Protein AF-A0A2H0XX43-F1 (afdb_monomer)

Mean predicted aligned error: 13.72 Å

Foldseek 3Di:
DDDDPVVVVVVVVVVVVVPPDDDDDDDDDDDDDDDDDDDPDDPVVVVVVVVQQVQQKWWDDDPLFWDKDKDKDFPPVVDDLVVLVVQLVVVVHDDDSVVSVVLCVLGDRPWMKMKIKIATDDDAPDDRIKIKIKGFPSSQDPDQVVVCSRRPGPDQFDAFHFQDDDRTMTMGMTHDDPPPTDDPVGHHNVVVCCVRTVVGMDGD

Radius of gyration: 25.39 Å; Cα contacts (8 Å, |Δi|>4): 286; chains: 1; bounding box: 59×65×74 Å

Structure (mmCIF, N/CA/C/O backbone):
data_AF-A0A2H0XX43-F1
#
_entry.id   AF-A0A2H0XX43-F1
#
loop_
_atom_site.group_PDB
_atom_site.id
_atom_site.type_symbol
_atom_site.label_atom_id
_atom_site.label_alt_id
_atom_site.label_comp_id
_atom_site.label_asym_id
_atom_site.label_entity_id
_atom_site.label_seq_id
_atom_site.pdbx_PDB_ins_code
_atom_site.Cartn_x
_atom_site.Cartn_y
_atom_site.Cartn_z
_atom_site.occupancy
_atom_site.B_iso_or_equiv
_atom_site.auth_seq_id
_atom_site.auth_comp_id
_atom_site.auth_asym_id
_atom_site.auth_atom_id
_atom_site.pdbx_PDB_model_num
ATOM 1 N N . MET A 1 1 ? 25.576 -52.734 -14.374 1.00 52.78 1 MET A N 1
ATOM 2 C CA . MET A 1 1 ? 24.944 -51.413 -14.157 1.00 52.78 1 MET A CA 1
ATOM 3 C C . MET A 1 1 ? 26.044 -50.361 -14.065 1.00 52.78 1 MET A C 1
ATOM 5 O O . MET A 1 1 ? 26.853 -50.437 -13.150 1.00 52.78 1 MET A O 1
ATOM 9 N N . ARG A 1 2 ? 26.167 -49.460 -15.049 1.00 56.44 2 ARG A N 1
ATOM 10 C CA . ARG A 1 2 ? 27.185 -48.393 -15.048 1.00 56.44 2 ARG A CA 1
ATOM 11 C C . ARG A 1 2 ? 26.560 -47.130 -14.458 1.00 56.44 2 ARG A C 1
ATOM 13 O O . ARG A 1 2 ? 25.594 -46.619 -15.011 1.00 56.44 2 ARG A O 1
ATOM 20 N N . ILE A 1 3 ? 27.086 -46.672 -13.325 1.00 55.78 3 ILE A N 1
ATOM 21 C CA . ILE A 1 3 ? 26.632 -45.446 -12.661 1.00 55.78 3 ILE A CA 1
ATOM 22 C C . ILE A 1 3 ? 27.076 -44.240 -13.512 1.00 55.78 3 ILE A C 1
ATOM 24 O O . ILE A 1 3 ? 28.260 -44.164 -13.856 1.00 55.78 3 ILE A O 1
ATOM 28 N N . PRO A 1 4 ? 26.168 -43.314 -13.870 1.00 64.94 4 PRO A N 1
ATOM 29 C CA . PRO A 1 4 ? 26.492 -42.145 -14.684 1.00 64.94 4 PRO A CA 1
ATOM 30 C C . PRO A 1 4 ? 27.444 -41.190 -13.949 1.00 64.94 4 PRO A C 1
ATOM 32 O O . PRO A 1 4 ? 27.336 -40.988 -12.739 1.00 64.94 4 PRO A O 1
ATOM 35 N N . ALA A 1 5 ? 28.375 -40.583 -14.691 1.00 65.81 5 ALA A N 1
ATOM 36 C CA . ALA A 1 5 ? 29.483 -39.781 -14.154 1.00 65.81 5 ALA A CA 1
ATOM 37 C C . ALA A 1 5 ? 29.038 -38.601 -13.265 1.00 65.81 5 ALA A C 1
ATOM 39 O O . ALA A 1 5 ? 29.750 -38.230 -12.334 1.00 65.81 5 ALA A O 1
ATOM 40 N N . PHE A 1 6 ? 27.833 -38.071 -13.485 1.00 59.28 6 PHE A N 1
ATOM 41 C CA . PHE A 1 6 ? 27.249 -36.997 -12.679 1.00 59.28 6 PHE A CA 1
ATOM 42 C C . PHE A 1 6 ? 26.946 -37.424 -11.229 1.00 59.28 6 PHE A C 1
ATOM 44 O O . PHE A 1 6 ? 27.109 -36.640 -10.297 1.00 59.28 6 PHE A O 1
ATOM 51 N N . LEU A 1 7 ? 26.610 -38.701 -11.002 1.00 57.25 7 LEU A N 1
ATOM 52 C CA . LEU A 1 7 ? 26.321 -39.224 -9.662 1.00 57.25 7 LEU A CA 1
ATOM 53 C C . LEU A 1 7 ? 27.591 -39.344 -8.794 1.00 57.25 7 LEU A C 1
ATOM 55 O O . LEU A 1 7 ? 27.509 -39.295 -7.571 1.00 57.25 7 LEU A O 1
ATOM 59 N N . ARG A 1 8 ? 28.778 -39.454 -9.414 1.00 56.59 8 ARG A N 1
ATOM 60 C CA . ARG A 1 8 ? 30.065 -39.490 -8.695 1.00 56.59 8 ARG A CA 1
ATOM 61 C C . ARG A 1 8 ? 30.460 -38.127 -8.124 1.00 56.59 8 ARG A C 1
ATOM 63 O O . ARG A 1 8 ? 31.058 -38.087 -7.054 1.00 56.59 8 ARG A O 1
ATOM 70 N N . GLN A 1 9 ? 30.108 -37.026 -8.792 1.00 57.91 9 GLN A N 1
ATOM 71 C CA . GLN A 1 9 ? 30.403 -35.679 -8.286 1.00 57.91 9 GLN A CA 1
ATOM 72 C C . GLN A 1 9 ? 29.474 -35.271 -7.134 1.00 57.91 9 GLN A C 1
ATOM 74 O O . GLN A 1 9 ? 29.919 -34.605 -6.203 1.00 57.91 9 GLN A O 1
ATOM 79 N N . LEU A 1 10 ? 28.222 -35.740 -7.133 1.00 57.41 10 LEU A N 1
ATOM 80 C CA . LEU A 1 10 ? 27.264 -35.436 -6.064 1.00 57.41 10 LEU A CA 1
ATOM 81 C C . LEU A 1 10 ? 27.622 -36.123 -4.728 1.00 57.41 10 LEU A C 1
ATOM 83 O O . LEU A 1 10 ? 27.452 -35.536 -3.663 1.00 57.41 10 LEU A O 1
ATOM 87 N N . ILE A 1 11 ? 28.172 -37.344 -4.778 1.00 59.78 11 ILE A N 1
ATOM 88 C CA . ILE A 1 11 ? 28.594 -38.097 -3.580 1.00 59.78 11 ILE A CA 1
ATOM 89 C C . ILE A 1 11 ? 29.834 -37.462 -2.924 1.00 59.78 11 ILE A C 1
ATOM 91 O O . ILE A 1 11 ? 29.941 -37.442 -1.700 1.00 59.78 11 ILE A O 1
ATOM 95 N N . LEU A 1 12 ? 30.742 -36.884 -3.717 1.00 55.94 12 LEU A N 1
ATOM 96 C CA . LEU A 1 12 ? 31.921 -36.183 -3.199 1.00 55.94 12 LEU A CA 1
ATOM 97 C C . LEU A 1 12 ? 31.565 -34.857 -2.510 1.00 55.94 12 LEU A C 1
ATOM 99 O O . LEU A 1 12 ? 32.195 -34.510 -1.516 1.00 55.94 12 LEU A O 1
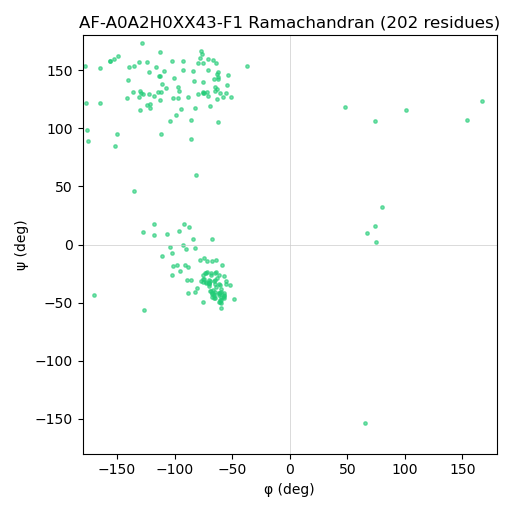ATOM 103 N N . LEU A 1 13 ? 30.528 -34.148 -2.975 1.00 53.16 13 LEU A N 1
ATOM 104 C CA . LEU A 1 13 ? 30.096 -32.892 -2.350 1.00 53.16 13 LEU A CA 1
ATOM 105 C C . LEU A 1 13 ? 29.395 -33.108 -0.995 1.00 53.16 13 LEU A C 1
ATOM 107 O O . LEU A 1 13 ? 29.537 -32.289 -0.090 1.00 53.16 13 LEU A O 1
ATOM 111 N N . LEU A 1 14 ? 28.681 -34.228 -0.832 1.00 53.88 14 LEU A N 1
ATOM 112 C CA . LEU A 1 14 ? 27.988 -34.567 0.418 1.00 53.88 14 LEU A CA 1
ATOM 113 C C . LEU A 1 14 ? 28.941 -35.010 1.544 1.00 53.88 14 LEU A C 1
ATOM 115 O O . LEU A 1 14 ? 28.620 -34.823 2.714 1.00 53.88 14 LEU A O 1
ATOM 119 N N . LEU A 1 15 ? 30.134 -35.520 1.219 1.00 51.75 15 LEU A N 1
ATOM 120 C CA . LEU A 1 15 ? 31.153 -35.876 2.218 1.00 51.75 15 LEU A CA 1
ATOM 121 C C . LEU A 1 15 ? 31.867 -34.654 2.822 1.00 51.75 15 LEU A C 1
ATOM 123 O O . LEU A 1 15 ? 32.301 -34.714 3.970 1.00 51.75 15 LEU A O 1
ATOM 127 N N . VAL A 1 16 ? 31.944 -33.530 2.101 1.00 55.66 16 VAL A N 1
ATOM 128 C CA . VAL A 1 16 ? 32.595 -32.303 2.604 1.00 55.66 16 VAL A CA 1
ATOM 129 C C . VAL A 1 16 ? 31.734 -31.591 3.657 1.00 55.66 16 VAL A C 1
ATOM 131 O O . VAL A 1 16 ? 32.271 -31.004 4.592 1.00 55.66 16 VAL A O 1
ATOM 134 N N . PHE A 1 17 ? 30.404 -31.704 3.584 1.00 48.25 17 PHE A N 1
ATOM 135 C CA . PHE A 1 17 ? 29.502 -31.088 4.569 1.00 48.25 17 PHE A CA 1
ATOM 136 C C . PHE A 1 17 ? 29.400 -31.851 5.902 1.00 48.25 17 PHE A C 1
ATOM 138 O O . PHE A 1 17 ? 28.925 -31.289 6.886 1.00 48.25 17 PHE A O 1
ATOM 145 N N . ALA A 1 18 ? 29.878 -33.098 5.975 1.00 47.25 18 ALA A N 1
ATOM 146 C CA . ALA A 1 18 ? 29.771 -33.930 7.177 1.00 47.25 18 ALA A CA 1
ATOM 147 C C . ALA A 1 18 ? 30.956 -33.799 8.161 1.00 47.25 18 ALA A C 1
ATOM 149 O O . ALA A 1 18 ? 30.905 -34.377 9.242 1.00 47.25 18 ALA A O 1
ATOM 150 N N . LEU A 1 19 ? 32.006 -33.034 7.832 1.00 47.44 19 LEU A N 1
ATOM 151 C CA . LEU A 1 19 ? 33.224 -32.909 8.657 1.00 47.44 19 LEU A CA 1
ATOM 152 C C . LEU A 1 19 ? 33.366 -31.564 9.400 1.00 47.44 19 LEU A C 1
ATOM 154 O O . LEU A 1 19 ? 34.407 -31.298 9.993 1.00 47.44 19 LEU A O 1
ATOM 158 N N . GLY A 1 20 ? 32.333 -30.715 9.404 1.00 45.31 20 GLY A N 1
ATOM 159 C CA . GLY A 1 20 ? 32.392 -29.369 9.998 1.00 45.31 20 GLY A CA 1
ATOM 160 C C . GLY A 1 20 ? 31.936 -29.229 11.457 1.00 45.31 20 GLY A C 1
ATOM 161 O O . GLY A 1 20 ? 31.968 -28.120 11.982 1.00 45.31 20 GLY A O 1
ATOM 162 N N . TYR A 1 21 ? 31.503 -30.302 12.127 1.00 47.69 21 TYR A N 1
ATOM 163 C CA . TYR A 1 21 ? 31.023 -30.232 13.514 1.00 47.69 21 TYR A CA 1
ATOM 164 C C . TYR A 1 21 ? 31.965 -30.945 14.482 1.00 47.69 21 TYR A C 1
ATOM 166 O O . TYR A 1 21 ? 31.830 -32.147 14.692 1.00 47.69 21 TYR A O 1
ATOM 174 N N . SER A 1 22 ? 32.883 -30.197 15.102 1.00 44.38 22 SER A N 1
ATOM 175 C CA . SER A 1 22 ? 33.252 -30.308 16.528 1.00 44.38 22 SER A CA 1
ATOM 176 C C . SER A 1 22 ? 34.539 -29.543 16.823 1.00 44.38 22 SER A C 1
ATOM 178 O O . SER A 1 22 ? 35.572 -29.855 16.243 1.00 44.38 22 SER A O 1
ATOM 180 N N . LEU A 1 23 ? 34.468 -28.600 17.772 1.00 44.12 23 LEU A N 1
ATOM 181 C CA . LEU A 1 23 ? 35.331 -28.480 18.965 1.00 44.12 23 LEU A CA 1
ATOM 182 C C . LEU A 1 23 ? 35.399 -27.020 19.435 1.00 44.12 23 LEU A C 1
ATOM 184 O O . LEU A 1 23 ? 36.078 -26.207 18.820 1.00 44.12 23 LEU A O 1
ATOM 188 N N . ALA A 1 24 ? 34.726 -26.725 20.552 1.00 41.34 24 ALA A N 1
ATOM 189 C CA . ALA A 1 24 ? 35.235 -25.864 21.628 1.00 41.34 24 ALA A CA 1
ATOM 190 C C . ALA A 1 24 ? 34.245 -25.850 22.815 1.00 41.34 24 ALA A C 1
ATOM 192 O O . ALA A 1 24 ? 33.345 -25.017 22.893 1.00 41.34 24 ALA A O 1
ATOM 193 N N . SER A 1 25 ? 34.423 -26.789 23.748 1.00 40.25 25 SER A N 1
ATOM 194 C CA . SER A 1 25 ? 34.249 -26.533 25.190 1.00 40.25 25 SER A CA 1
ATOM 195 C C . SER A 1 25 ? 35.523 -25.803 25.671 1.00 40.25 25 SER A C 1
ATOM 197 O O . SER A 1 25 ? 36.542 -25.884 24.995 1.00 40.25 25 SER A O 1
ATOM 199 N N . SER A 1 26 ? 35.646 -25.079 26.780 1.00 44.19 26 SER A N 1
ATOM 200 C CA . SER A 1 26 ? 34.977 -25.031 28.084 1.00 44.19 26 SER A CA 1
ATOM 201 C C . SER A 1 26 ? 35.635 -23.881 28.871 1.00 44.19 26 SER A C 1
ATOM 203 O O . SER A 1 26 ? 36.819 -23.617 28.668 1.00 44.19 26 SER A O 1
ATOM 205 N N . GLY A 1 27 ? 34.933 -23.268 29.826 1.00 33.78 27 GLY A N 1
ATOM 206 C CA . GLY A 1 27 ? 35.554 -22.372 30.808 1.00 33.78 27 GLY A CA 1
ATOM 207 C C . GLY A 1 27 ? 34.552 -21.878 31.847 1.00 33.78 27 GLY A C 1
ATOM 208 O O . GLY A 1 27 ? 33.774 -20.970 31.578 1.00 33.78 27 GLY A O 1
ATOM 209 N N . SER A 1 28 ? 34.544 -22.511 33.017 1.00 43.62 28 SER A N 1
ATOM 210 C CA . SER A 1 28 ? 33.652 -22.232 34.143 1.00 43.62 28 SER A CA 1
ATOM 211 C C . SER A 1 28 ? 34.294 -21.319 35.192 1.00 43.62 28 SER A C 1
ATOM 213 O O . SER A 1 28 ? 35.391 -21.617 35.657 1.00 43.62 28 SER A O 1
ATOM 215 N N . GLY A 1 29 ? 33.517 -20.336 35.661 1.00 36.97 29 GLY A N 1
ATOM 216 C CA . GLY A 1 29 ? 33.420 -19.958 37.076 1.00 36.97 29 GLY A CA 1
ATOM 217 C C . GLY A 1 29 ? 34.205 -18.728 37.539 1.00 36.97 29 GLY A C 1
ATOM 218 O O . GLY A 1 29 ? 35.424 -18.779 37.612 1.00 36.97 29 GLY A O 1
ATOM 219 N N . PHE A 1 30 ? 33.491 -17.683 37.983 1.00 41.31 30 PHE A N 1
ATOM 220 C CA . PHE A 1 30 ? 33.811 -16.949 39.218 1.00 41.31 30 PHE A CA 1
ATOM 221 C C . PHE A 1 30 ? 32.634 -16.055 39.664 1.00 41.31 30 PHE A C 1
ATOM 223 O O . PHE A 1 30 ? 31.812 -15.648 38.851 1.00 41.31 30 PHE A O 1
ATOM 230 N N . PHE A 1 31 ? 32.557 -15.824 40.971 1.00 38.62 31 PHE A N 1
ATOM 231 C CA . PHE A 1 31 ? 31.442 -15.326 41.784 1.00 38.62 31 PHE A CA 1
ATOM 232 C C . PHE A 1 31 ? 30.783 -13.987 41.377 1.00 38.62 31 PHE A C 1
ATOM 234 O O . PHE A 1 31 ? 31.457 -13.005 41.090 1.00 38.62 31 PHE A O 1
ATOM 241 N N . ASP A 1 32 ? 29.446 -13.992 41.449 1.00 43.03 32 ASP A N 1
ATOM 242 C CA . ASP A 1 32 ? 28.610 -13.219 42.389 1.00 43.03 32 ASP A CA 1
ATOM 243 C C . ASP A 1 32 ? 28.892 -11.713 42.567 1.00 43.03 32 ASP A C 1
ATOM 245 O O . ASP A 1 32 ? 29.926 -11.326 43.104 1.00 43.03 32 ASP A O 1
ATOM 249 N N . LEU A 1 33 ? 27.904 -10.871 42.228 1.00 37.22 33 LEU A N 1
ATOM 250 C CA . LEU A 1 33 ? 27.511 -9.722 43.055 1.00 37.22 33 LEU A CA 1
ATOM 251 C C . LEU A 1 33 ? 26.141 -9.159 42.635 1.00 37.22 33 LEU A C 1
ATOM 253 O O . LEU A 1 33 ? 25.895 -8.739 41.506 1.00 37.22 33 LEU A O 1
ATOM 257 N N . LEU A 1 34 ? 25.268 -9.176 43.636 1.00 42.22 34 LEU A N 1
ATOM 258 C CA . LEU A 1 34 ? 23.953 -8.569 43.785 1.00 42.22 34 LEU A CA 1
ATOM 259 C C . LEU A 1 34 ? 23.734 -7.176 43.167 1.00 42.22 34 LEU A C 1
ATOM 261 O O . LEU A 1 34 ? 24.591 -6.300 43.179 1.00 42.22 34 LEU A O 1
ATOM 265 N N . HIS A 1 35 ? 22.446 -6.971 42.859 1.00 42.03 35 HIS A N 1
ATOM 266 C CA . HIS A 1 35 ? 21.713 -5.706 42.751 1.00 42.03 35 HIS A CA 1
ATOM 267 C C . HIS A 1 35 ? 21.997 -4.836 41.521 1.00 42.03 35 HIS A C 1
ATOM 269 O O . HIS A 1 35 ? 22.930 -4.046 41.497 1.00 42.03 35 HIS A O 1
ATOM 275 N N . LYS A 1 36 ? 21.041 -4.808 40.584 1.00 37.78 36 LYS A N 1
ATOM 276 C CA . LYS A 1 36 ? 19.986 -3.773 40.556 1.00 37.78 36 LYS A CA 1
ATOM 277 C C . LYS A 1 36 ? 19.015 -4.080 39.417 1.00 37.78 36 LYS A C 1
ATOM 279 O O . LYS A 1 36 ? 19.400 -4.148 38.255 1.00 37.78 36 LYS A O 1
ATOM 284 N N . SER A 1 37 ? 17.745 -4.248 39.759 1.00 50.94 37 SER A N 1
ATOM 285 C CA . SER A 1 37 ? 16.649 -4.223 38.801 1.00 50.94 37 SER A CA 1
ATOM 286 C C . SER A 1 37 ? 16.674 -2.912 38.007 1.00 50.94 37 SER A C 1
ATOM 288 O O . SER A 1 37 ? 16.731 -1.818 38.572 1.00 50.94 37 SER A O 1
ATOM 290 N N . LYS A 1 38 ? 16.604 -3.021 36.682 1.00 42.56 38 LYS A N 1
ATOM 291 C CA . LYS A 1 38 ? 16.234 -1.918 35.796 1.00 42.56 38 LYS A CA 1
ATOM 292 C C . LYS A 1 38 ? 15.368 -2.509 34.680 1.00 42.56 38 LYS A C 1
ATOM 294 O O . LYS A 1 38 ? 15.799 -3.485 34.071 1.00 42.56 38 LYS A O 1
ATOM 299 N N . PRO A 1 39 ? 14.154 -1.997 34.427 1.00 42.19 39 PRO A N 1
ATOM 300 C CA . PRO A 1 39 ? 13.343 -2.505 33.333 1.00 42.19 39 PRO A CA 1
ATOM 301 C C . PRO A 1 39 ? 14.005 -2.103 32.011 1.00 42.19 39 PRO A C 1
ATOM 303 O O . PRO A 1 39 ? 14.202 -0.919 31.736 1.00 42.19 39 PRO A O 1
ATOM 306 N N . ALA A 1 40 ? 14.384 -3.099 31.214 1.00 48.41 40 ALA A N 1
ATOM 307 C CA . ALA A 1 40 ? 14.787 -2.926 29.829 1.00 48.41 40 ALA A CA 1
ATOM 308 C C . ALA A 1 40 ? 13.527 -2.950 28.959 1.00 48.41 40 ALA A C 1
ATOM 310 O O . ALA A 1 40 ? 13.075 -4.006 28.538 1.00 48.41 40 ALA A O 1
ATOM 311 N N . THR A 1 41 ? 12.926 -1.788 28.722 1.00 49.69 41 THR A N 1
ATOM 312 C CA . THR A 1 41 ? 11.836 -1.649 27.747 1.00 49.69 41 THR A CA 1
ATOM 313 C C . THR A 1 41 ? 11.861 -0.242 27.170 1.00 49.69 41 THR A C 1
ATOM 315 O O . THR A 1 41 ? 11.322 0.673 27.786 1.00 49.69 41 THR A O 1
ATOM 318 N N . SER A 1 42 ? 12.511 -0.066 26.012 1.00 53.53 42 SER A N 1
ATOM 319 C CA . SER A 1 42 ? 12.185 1.006 25.051 1.00 53.53 42 SER A CA 1
ATOM 320 C C . SER A 1 42 ? 12.918 0.841 23.704 1.00 53.53 42 SER A C 1
ATOM 322 O O . SER A 1 42 ? 12.284 0.953 22.660 1.00 53.53 42 SER A O 1
ATOM 324 N N . SER A 1 43 ? 14.219 0.505 23.677 1.00 45.72 43 SER A N 1
ATOM 325 C CA . SER A 1 43 ? 14.990 0.448 22.413 1.00 45.72 43 SER A CA 1
ATOM 326 C C . SER A 1 43 ? 14.801 -0.836 21.607 1.00 45.72 43 SER A C 1
ATOM 328 O O . SER A 1 43 ? 14.741 -0.785 20.380 1.00 45.72 43 SER A O 1
ATOM 330 N N . ASP A 1 44 ? 14.677 -1.978 22.281 1.00 41.81 44 ASP A N 1
ATOM 331 C CA . ASP A 1 44 ? 14.687 -3.285 21.607 1.00 41.81 44 ASP A CA 1
ATOM 332 C C . ASP A 1 44 ? 13.365 -3.559 20.875 1.00 41.81 44 ASP A C 1
ATOM 334 O O . ASP A 1 44 ? 13.357 -4.154 19.798 1.00 41.81 44 ASP A O 1
ATOM 338 N N . ASN A 1 45 ? 12.256 -3.010 21.384 1.00 46.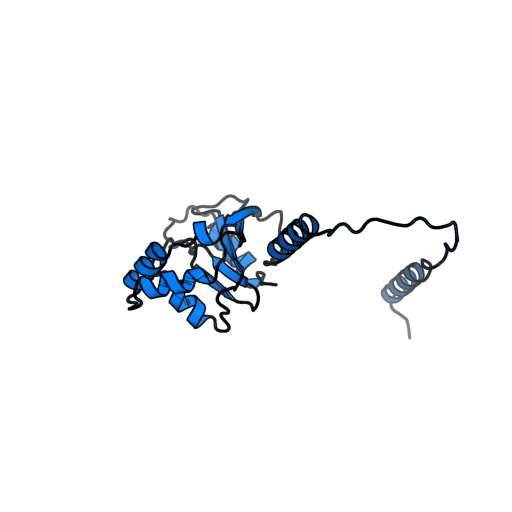62 45 ASN A N 1
ATOM 339 C CA . ASN A 1 45 ? 10.960 -3.049 20.703 1.00 46.62 45 ASN A CA 1
ATOM 340 C C . ASN A 1 45 ? 10.933 -2.162 19.452 1.00 46.62 45 ASN A C 1
ATOM 342 O O . ASN A 1 45 ? 10.295 -2.524 18.471 1.00 46.62 45 ASN A O 1
ATOM 346 N N . LEU A 1 46 ? 11.651 -1.031 19.448 1.00 41.28 46 LEU A N 1
ATOM 347 C CA . LEU A 1 46 ? 11.680 -0.129 18.294 1.00 41.28 46 LEU A CA 1
ATOM 348 C C . LEU A 1 46 ? 12.406 -0.770 17.102 1.00 41.28 46 LEU A C 1
ATOM 350 O O . LEU A 1 46 ? 11.960 -0.649 15.966 1.00 41.28 46 LEU A O 1
ATOM 354 N N . LEU A 1 47 ? 13.507 -1.482 17.362 1.00 40.78 47 LEU A N 1
ATOM 355 C CA . LEU A 1 47 ? 14.247 -2.245 16.352 1.00 40.78 47 LEU A CA 1
ATOM 356 C C . LEU A 1 47 ? 13.459 -3.469 15.864 1.00 40.78 47 LEU A C 1
ATOM 358 O O . LEU A 1 47 ? 13.434 -3.731 14.661 1.00 40.78 47 LEU A O 1
ATOM 362 N N . ALA A 1 48 ? 12.772 -4.179 16.763 1.00 46.03 48 ALA A N 1
ATOM 363 C CA . ALA A 1 48 ? 11.923 -5.315 16.408 1.00 46.03 48 ALA A CA 1
ATOM 364 C C . ALA A 1 48 ? 10.706 -4.903 15.554 1.00 46.03 48 ALA A C 1
ATOM 366 O O . ALA A 1 48 ? 10.430 -5.544 14.539 1.00 46.03 48 ALA A O 1
ATOM 367 N N . ASP A 1 49 ? 10.031 -3.798 15.890 1.00 49.66 49 ASP A N 1
ATOM 368 C CA . ASP A 1 49 ? 8.929 -3.243 15.087 1.00 49.66 49 ASP A CA 1
ATOM 369 C C . ASP A 1 49 ? 9.420 -2.662 13.750 1.00 49.66 49 ASP A C 1
ATOM 371 O O . ASP A 1 49 ? 8.731 -2.724 12.726 1.00 49.66 49 ASP A O 1
ATOM 375 N N . GLN A 1 50 ? 10.645 -2.129 13.715 1.00 46.16 50 GLN A N 1
ATOM 376 C CA . GLN A 1 50 ? 11.267 -1.690 12.469 1.00 46.16 50 GLN A CA 1
ATOM 377 C C . GLN A 1 50 ? 11.587 -2.866 11.539 1.00 46.16 50 GLN A C 1
ATOM 379 O O . GLN A 1 50 ? 11.320 -2.763 10.339 1.00 46.16 50 GLN A O 1
ATOM 384 N N . LEU A 1 51 ? 12.097 -3.979 12.065 1.00 50.56 51 LEU A N 1
ATOM 385 C CA . LEU A 1 51 ? 12.348 -5.197 11.290 1.00 50.56 51 LEU A CA 1
ATOM 386 C C . LEU A 1 51 ? 11.040 -5.855 10.823 1.00 50.56 51 LEU A C 1
ATOM 388 O O . LEU A 1 51 ? 10.929 -6.197 9.647 1.00 50.56 51 LEU A O 1
ATOM 392 N N . SER A 1 52 ? 10.018 -5.931 11.685 1.00 57.50 52 SER A N 1
ATOM 393 C CA . SER A 1 52 ? 8.754 -6.611 11.357 1.00 57.50 52 SER A CA 1
ATOM 394 C C . SER A 1 52 ? 8.025 -5.973 10.171 1.00 57.50 52 SER A C 1
ATOM 396 O O . SER A 1 52 ? 7.546 -6.673 9.281 1.00 57.50 52 SER A O 1
ATOM 398 N N . LEU A 1 53 ? 7.990 -4.637 10.102 1.00 58.16 53 LEU A N 1
ATOM 399 C CA . LEU A 1 53 ? 7.299 -3.941 9.019 1.00 58.16 53 LEU A CA 1
ATOM 400 C C . LEU A 1 53 ? 8.107 -3.957 7.713 1.00 58.16 53 LEU A C 1
ATOM 402 O O . LEU A 1 53 ? 7.516 -4.005 6.639 1.00 58.16 53 LEU A O 1
ATOM 406 N N . ALA A 1 54 ? 9.443 -3.963 7.773 1.00 63.34 54 ALA A N 1
ATOM 407 C CA . ALA A 1 54 ? 10.279 -4.096 6.576 1.00 63.34 54 ALA A CA 1
ATOM 408 C C . ALA A 1 54 ? 10.094 -5.465 5.896 1.00 63.34 54 ALA A C 1
ATOM 410 O O . ALA A 1 54 ? 10.158 -5.549 4.667 1.00 63.34 54 ALA A O 1
ATOM 411 N N . ASP A 1 55 ? 9.782 -6.493 6.689 1.00 75.31 55 ASP A N 1
ATOM 412 C CA . ASP A 1 55 ? 9.423 -7.833 6.229 1.00 75.31 55 ASP A CA 1
ATOM 413 C C . ASP A 1 55 ? 7.950 -7.981 5.815 1.00 75.31 55 ASP A C 1
ATOM 415 O O . ASP A 1 55 ? 7.577 -9.039 5.310 1.00 75.31 55 ASP A O 1
ATOM 419 N N . SER A 1 56 ? 7.116 -6.944 5.961 1.00 87.38 56 SER A N 1
ATOM 420 C CA . SER A 1 56 ? 5.677 -7.017 5.650 1.00 87.38 56 SER A CA 1
ATOM 421 C C . SER A 1 56 ? 5.378 -7.338 4.184 1.00 87.38 56 SER A C 1
ATOM 423 O O . SER A 1 56 ? 4.330 -7.911 3.882 1.00 87.38 56 SER A O 1
ATOM 425 N N . LEU A 1 57 ? 6.299 -7.006 3.273 1.00 93.31 57 LEU A N 1
ATOM 426 C CA . LEU A 1 57 ? 6.172 -7.232 1.840 1.00 93.31 57 LEU A CA 1
ATOM 427 C C . LEU A 1 57 ? 7.329 -8.082 1.316 1.00 93.31 57 LEU A C 1
ATOM 429 O O . LEU A 1 57 ? 8.502 -7.754 1.484 1.00 93.31 57 LEU A O 1
ATOM 433 N N . SER A 1 58 ? 6.993 -9.139 0.586 1.00 94.00 58 SER A N 1
ATOM 434 C CA . SER A 1 58 ? 7.946 -9.909 -0.212 1.00 94.00 58 SER A CA 1
ATOM 435 C C . SER A 1 58 ? 7.648 -9.760 -1.697 1.00 94.00 58 SER A C 1
ATOM 437 O O . SER A 1 58 ? 6.488 -9.645 -2.080 1.00 94.00 58 SER A O 1
ATOM 439 N N . TYR A 1 59 ? 8.696 -9.738 -2.519 1.00 93.56 59 TYR A N 1
ATOM 440 C CA . TYR A 1 59 ? 8.631 -9.617 -3.976 1.00 93.56 59 TYR A CA 1
ATOM 441 C C . TYR A 1 59 ? 9.901 -10.206 -4.603 1.00 93.56 59 TYR A C 1
ATOM 443 O O . TYR A 1 59 ? 10.936 -10.320 -3.937 1.00 93.56 59 TYR A O 1
ATOM 451 N N . ALA A 1 60 ? 9.839 -10.586 -5.881 1.00 92.50 60 ALA A N 1
ATOM 452 C CA . ALA A 1 60 ? 11.025 -11.046 -6.597 1.00 92.50 60 ALA A CA 1
ATOM 453 C C . ALA A 1 60 ? 11.959 -9.868 -6.891 1.00 92.50 60 ALA A C 1
ATOM 455 O O . ALA A 1 60 ? 11.528 -8.834 -7.405 1.00 92.50 60 ALA A O 1
ATOM 456 N N . LYS A 1 61 ? 13.249 -10.029 -6.589 1.00 90.19 61 LYS A N 1
ATOM 457 C CA . LYS A 1 61 ? 14.264 -9.023 -6.912 1.00 90.19 61 LYS A CA 1
ATOM 458 C C . LYS A 1 61 ? 14.740 -9.183 -8.350 1.00 90.19 61 LYS A C 1
ATOM 460 O O . LYS A 1 61 ? 14.914 -10.303 -8.829 1.00 90.19 61 LYS A O 1
ATOM 465 N N . ARG A 1 62 ? 14.957 -8.049 -9.011 1.00 91.25 62 ARG A N 1
ATOM 466 C CA . ARG A 1 62 ? 15.576 -7.959 -10.330 1.00 91.25 62 ARG A CA 1
ATOM 467 C C . ARG A 1 62 ? 16.272 -6.606 -10.447 1.00 91.25 62 ARG A C 1
ATOM 469 O O . ARG A 1 62 ? 15.679 -5.628 -10.901 1.00 91.25 62 ARG A O 1
ATOM 476 N N . ASP A 1 63 ? 17.501 -6.548 -9.948 1.00 88.62 63 ASP A N 1
ATOM 477 C CA . ASP A 1 63 ? 18.224 -5.291 -9.741 1.00 88.62 63 ASP A CA 1
ATOM 478 C C . ASP A 1 63 ? 18.529 -4.567 -11.058 1.00 88.62 63 ASP A C 1
ATOM 480 O O . ASP A 1 63 ? 18.662 -3.349 -11.074 1.00 88.62 63 ASP A O 1
ATOM 484 N N . GLU A 1 64 ? 18.597 -5.272 -12.182 1.00 92.69 64 GLU A N 1
ATOM 485 C CA . GLU A 1 64 ? 18.726 -4.681 -13.512 1.00 92.69 64 GLU A CA 1
ATOM 486 C C . GLU A 1 64 ? 17.429 -4.017 -14.005 1.00 92.69 64 GLU A C 1
ATOM 488 O O . GLU A 1 64 ? 17.482 -3.100 -14.823 1.00 92.69 64 GLU A O 1
ATOM 493 N N . LEU A 1 65 ? 16.266 -4.436 -13.492 1.00 92.31 65 LEU A N 1
ATOM 494 C CA . LEU A 1 65 ? 14.958 -3.975 -13.963 1.00 92.31 65 LEU A CA 1
ATOM 495 C C . LEU A 1 65 ? 14.491 -2.706 -13.245 1.00 92.31 65 LEU A C 1
ATOM 497 O O . LEU A 1 65 ? 13.945 -1.799 -13.877 1.00 92.31 65 LEU A O 1
ATOM 501 N N . PHE A 1 66 ? 14.684 -2.635 -11.928 1.00 96.00 66 PHE A N 1
ATOM 502 C CA . PHE A 1 66 ? 14.173 -1.532 -11.115 1.00 96.00 66 PHE A CA 1
ATOM 503 C C . PHE A 1 66 ? 15.052 -1.210 -9.907 1.00 96.00 66 PHE A C 1
ATOM 505 O O . PHE A 1 66 ? 15.889 -2.003 -9.481 1.00 96.00 66 PHE A O 1
ATOM 512 N N . THR A 1 67 ? 14.858 -0.022 -9.340 1.00 95.06 67 THR A N 1
ATOM 513 C CA . THR A 1 67 ? 15.240 0.286 -7.955 1.00 95.06 67 THR A CA 1
ATOM 514 C C . THR A 1 67 ? 14.014 0.275 -7.053 1.00 95.06 67 THR A C 1
ATOM 516 O O . THR A 1 67 ? 12.886 0.449 -7.516 1.00 95.06 67 THR A O 1
ATOM 519 N N . VAL A 1 68 ? 14.238 0.084 -5.753 1.00 95.31 68 VAL A N 1
ATOM 520 C CA . VAL A 1 68 ? 13.197 0.225 -4.730 1.00 95.31 68 VAL A CA 1
ATOM 521 C C . VAL A 1 68 ? 13.589 1.346 -3.789 1.00 95.31 68 VAL A C 1
ATOM 523 O O . VAL A 1 68 ? 14.691 1.352 -3.245 1.00 95.31 68 VAL A O 1
ATOM 526 N N . ILE A 1 69 ? 12.672 2.285 -3.591 1.00 94.44 69 ILE A N 1
ATOM 527 C CA . ILE A 1 69 ? 12.784 3.353 -2.605 1.00 94.44 69 ILE A CA 1
ATOM 528 C C . ILE A 1 69 ? 11.720 3.093 -1.546 1.00 94.44 69 ILE A C 1
ATOM 530 O O . ILE A 1 69 ? 10.540 2.975 -1.870 1.00 94.44 69 ILE A O 1
ATOM 534 N N . THR A 1 70 ? 12.129 3.005 -0.283 1.00 94.44 70 THR A N 1
ATOM 535 C CA . THR A 1 70 ? 11.210 2.787 0.838 1.00 94.44 70 THR A CA 1
ATOM 536 C C . THR A 1 70 ? 11.047 4.049 1.668 1.00 94.44 70 THR A C 1
ATOM 538 O O . THR A 1 70 ? 12.044 4.669 2.042 1.00 94.44 70 THR A O 1
ATOM 541 N N . LYS A 1 71 ? 9.808 4.395 2.023 1.00 94.38 71 LYS A N 1
ATOM 542 C CA . LYS A 1 71 ? 9.497 5.536 2.890 1.00 94.38 71 LYS A CA 1
ATOM 543 C C . LYS A 1 71 ? 8.543 5.121 4.006 1.00 94.38 71 LYS A C 1
ATOM 545 O O . LYS A 1 71 ? 7.476 4.580 3.738 1.00 94.38 71 LYS A O 1
ATOM 550 N N . ARG A 1 72 ? 8.912 5.409 5.257 1.00 94.56 72 ARG A N 1
ATOM 551 C CA . ARG A 1 72 ? 8.024 5.257 6.422 1.00 94.56 72 ARG A CA 1
ATOM 552 C C . ARG A 1 72 ? 7.136 6.483 6.598 1.00 94.56 72 ARG A C 1
ATOM 554 O O . ARG A 1 72 ? 7.545 7.598 6.275 1.00 94.56 72 ARG A O 1
ATOM 561 N N . PHE A 1 73 ? 5.944 6.273 7.139 1.00 94.38 73 PHE A N 1
ATOM 562 C CA . PHE A 1 73 ? 4.999 7.336 7.476 1.00 94.38 73 PHE A CA 1
ATOM 563 C C . PHE A 1 73 ? 4.094 6.905 8.633 1.00 94.38 73 PHE A C 1
ATOM 565 O O . PHE A 1 73 ? 3.905 5.711 8.856 1.00 94.38 73 PHE A O 1
ATOM 572 N N . LYS A 1 74 ? 3.484 7.868 9.334 1.00 95.44 74 LYS A N 1
ATOM 573 C CA . LYS A 1 74 ? 2.438 7.570 10.321 1.00 95.44 74 LYS A CA 1
ATOM 574 C C . LYS A 1 74 ? 1.108 7.333 9.628 1.00 95.44 74 LYS A C 1
ATOM 576 O O . LYS A 1 74 ? 0.672 8.170 8.839 1.00 95.44 74 LYS A O 1
ATOM 581 N N . VAL A 1 75 ? 0.437 6.226 9.946 1.00 94.69 75 VAL A N 1
ATOM 582 C CA . VAL A 1 75 ? -0.827 5.849 9.285 1.00 94.69 75 VAL A CA 1
ATOM 583 C C . VAL A 1 75 ? -1.873 6.960 9.420 1.00 94.69 75 VAL A C 1
ATOM 585 O O . VAL A 1 75 ? -2.495 7.344 8.431 1.00 94.69 75 VAL A O 1
ATOM 588 N N . VAL A 1 76 ? -1.965 7.567 10.607 1.00 92.88 76 VAL A N 1
ATOM 589 C CA . VAL A 1 76 ? -2.876 8.687 10.911 1.00 92.88 76 VAL A CA 1
ATOM 590 C C . VAL A 1 76 ? -2.589 9.977 10.125 1.00 92.88 76 VAL A C 1
ATOM 592 O O . VAL A 1 76 ? -3.415 10.881 10.121 1.00 92.88 76 VAL A O 1
ATOM 595 N N . GLN A 1 77 ? -1.427 10.086 9.471 1.00 90.31 77 GLN A N 1
ATOM 596 C CA . GLN A 1 77 ? -1.082 11.209 8.587 1.00 90.31 77 GLN A CA 1
ATOM 597 C C . GLN A 1 77 ? -1.389 10.913 7.112 1.00 90.31 77 GLN A C 1
ATOM 599 O O . GLN A 1 77 ? -1.523 11.847 6.329 1.00 90.31 77 GLN A O 1
ATOM 604 N N . LYS A 1 78 ? -1.464 9.634 6.717 1.00 91.50 78 LYS A N 1
ATOM 605 C CA . LYS A 1 78 ? -1.717 9.217 5.325 1.00 91.50 78 LYS A CA 1
ATOM 606 C C . LYS A 1 78 ? -3.210 9.078 5.025 1.00 91.50 78 LYS A C 1
ATOM 608 O O . LYS A 1 78 ? -3.606 9.291 3.885 1.00 91.50 78 LYS A O 1
ATOM 613 N N . PHE A 1 79 ? -4.018 8.716 6.023 1.00 91.31 79 PHE A N 1
ATOM 614 C CA . PHE A 1 79 ? -5.464 8.558 5.876 1.00 91.31 79 PHE A CA 1
ATOM 615 C C . PHE A 1 79 ? -6.207 9.487 6.826 1.00 91.31 79 PHE A C 1
ATOM 617 O O . PHE A 1 79 ? -6.076 9.368 8.044 1.00 91.31 79 PHE A O 1
ATOM 624 N N . THR A 1 80 ? -7.040 10.369 6.274 1.00 92.81 80 THR A N 1
ATOM 625 C CA . THR A 1 80 ? -7.978 11.170 7.065 1.00 92.81 80 THR A CA 1
ATOM 626 C C . THR A 1 80 ? -9.417 10.710 6.849 1.00 92.81 80 THR A C 1
ATOM 628 O O . THR A 1 80 ? -9.803 10.265 5.766 1.00 92.81 80 THR A O 1
ATOM 631 N N . ALA A 1 81 ? -10.253 10.854 7.881 1.00 94.50 81 ALA A N 1
ATOM 632 C CA . ALA A 1 81 ? -11.663 10.472 7.794 1.00 94.50 81 ALA A CA 1
ATOM 633 C C . ALA A 1 81 ? -12.412 11.280 6.725 1.00 94.50 81 ALA A C 1
ATOM 635 O O . ALA A 1 81 ? -13.307 10.755 6.071 1.00 94.50 81 ALA A O 1
ATOM 636 N N . ALA A 1 82 ? -12.036 12.551 6.543 1.00 94.56 82 ALA A N 1
ATOM 637 C CA . ALA A 1 82 ? -12.633 13.425 5.542 1.00 94.56 82 ALA A CA 1
ATOM 638 C C . ALA A 1 82 ? -12.327 12.946 4.116 1.00 94.56 82 ALA A C 1
ATOM 640 O O . ALA A 1 82 ? -13.239 12.880 3.297 1.00 94.56 82 ALA A O 1
ATOM 641 N N . GLU A 1 83 ? -11.080 12.562 3.832 1.00 91.69 83 GLU A N 1
ATOM 642 C CA . GLU A 1 83 ? -10.696 12.043 2.514 1.00 91.69 83 GLU A CA 1
ATOM 643 C C . GLU A 1 83 ? -11.372 10.705 2.212 1.00 91.69 83 GLU A C 1
ATOM 645 O O . GLU A 1 83 ? -11.907 10.534 1.119 1.00 91.69 83 GLU A O 1
ATOM 650 N N . LEU A 1 84 ? -11.380 9.767 3.169 1.00 92.31 84 LEU A N 1
ATOM 651 C CA . LEU A 1 84 ? -12.042 8.468 2.994 1.00 92.31 84 LEU A CA 1
ATOM 652 C C . LEU A 1 84 ? -13.546 8.630 2.766 1.00 92.31 84 LEU A C 1
ATOM 654 O O . LEU A 1 84 ? -14.097 8.034 1.845 1.00 92.31 84 LEU A O 1
ATOM 658 N N . TRP A 1 85 ? -14.191 9.507 3.535 1.00 94.12 85 TRP A N 1
ATOM 659 C CA . TRP A 1 85 ? -15.596 9.839 3.335 1.00 94.12 85 TRP A CA 1
ATOM 660 C C . TRP A 1 85 ? -15.856 10.433 1.946 1.00 94.12 85 TRP A C 1
ATOM 662 O O . TRP A 1 85 ? -16.728 9.955 1.229 1.00 94.12 85 TRP A O 1
ATOM 672 N N . GLN A 1 86 ? -15.073 11.426 1.514 1.00 91.88 86 GLN A N 1
ATOM 673 C CA . GLN A 1 86 ? -15.232 12.023 0.184 1.00 91.88 86 GLN A CA 1
ATOM 674 C C . GLN A 1 86 ? -15.054 10.999 -0.944 1.00 91.88 86 GLN A C 1
ATOM 676 O O . GLN A 1 86 ? -15.781 11.051 -1.936 1.00 91.88 86 GLN A O 1
ATOM 681 N N . ARG A 1 87 ? -14.107 10.065 -0.804 1.00 89.69 87 ARG A N 1
ATOM 682 C CA . ARG A 1 87 ? -13.897 8.965 -1.759 1.00 89.69 87 ARG A CA 1
ATOM 683 C C . ARG A 1 87 ? -15.096 8.023 -1.789 1.00 89.69 87 ARG A C 1
ATOM 685 O O . ARG A 1 87 ? -15.602 7.736 -2.869 1.00 89.69 87 ARG A O 1
ATOM 692 N N . ASN A 1 88 ? -15.605 7.637 -0.620 1.00 91.25 88 ASN A N 1
ATOM 693 C CA . ASN A 1 88 ? -16.794 6.801 -0.504 1.00 91.25 88 ASN A CA 1
ATOM 694 C C . ASN A 1 88 ? -18.008 7.439 -1.197 1.00 91.25 88 ASN A C 1
ATOM 696 O O . ASN A 1 88 ? -18.648 6.779 -2.011 1.00 91.25 88 ASN A O 1
ATOM 700 N N . GLN A 1 89 ? -18.252 8.738 -0.987 1.00 91.88 89 GLN A N 1
ATOM 701 C CA . GLN A 1 89 ? -19.339 9.455 -1.667 1.00 91.88 89 GLN A CA 1
ATOM 702 C C . GLN A 1 89 ? -19.163 9.472 -3.193 1.00 91.88 89 GLN A C 1
ATOM 704 O O . GLN A 1 89 ? -20.128 9.269 -3.928 1.00 91.88 89 GLN A O 1
ATOM 709 N N . LYS A 1 90 ? -17.937 9.690 -3.690 1.00 89.31 90 LYS A N 1
ATOM 710 C CA . LYS A 1 90 ? -17.640 9.656 -5.136 1.00 89.31 90 LYS A CA 1
ATOM 711 C C . LYS A 1 90 ? -17.885 8.280 -5.754 1.00 89.31 90 LYS A C 1
ATOM 713 O O . LYS A 1 90 ? -18.222 8.200 -6.929 1.00 89.31 90 LYS A O 1
ATOM 718 N N . CYS A 1 91 ? -17.738 7.225 -4.962 1.00 87.88 91 CYS A N 1
ATOM 719 C CA . CYS A 1 91 ? -18.024 5.851 -5.350 1.00 87.88 91 CYS A CA 1
ATOM 720 C C . CYS A 1 91 ? -19.498 5.443 -5.214 1.00 87.88 91 CYS A C 1
ATOM 722 O O . CYS A 1 91 ? -19.821 4.277 -5.416 1.00 87.88 91 CYS A O 1
ATOM 724 N N . GLY A 1 92 ? -20.399 6.366 -4.857 1.00 90.12 92 GLY A N 1
ATOM 725 C CA . GLY A 1 92 ? -21.808 6.043 -4.614 1.00 90.12 92 GLY A CA 1
ATOM 726 C C . GLY A 1 92 ? -22.058 5.312 -3.291 1.00 90.12 92 GLY A C 1
ATOM 727 O O . GLY A 1 92 ? -23.127 4.734 -3.110 1.00 90.12 92 GLY A O 1
ATOM 728 N N . GLY A 1 93 ? -21.089 5.327 -2.373 1.00 89.50 93 GLY A N 1
ATOM 729 C CA . GLY A 1 93 ? -21.272 4.860 -1.005 1.00 89.50 93 GLY A CA 1
ATOM 730 C C . GLY A 1 93 ? -22.150 5.806 -0.181 1.00 89.50 93 GLY A C 1
ATOM 731 O O . GLY A 1 93 ? -22.329 6.978 -0.515 1.00 89.50 93 GLY A O 1
ATOM 732 N N . ASP A 1 94 ? -22.703 5.275 0.905 1.00 92.69 94 ASP A N 1
ATOM 733 C CA . ASP A 1 94 ? -23.653 5.948 1.796 1.00 92.69 94 ASP A CA 1
ATOM 734 C C . ASP A 1 94 ? -23.122 6.112 3.232 1.00 92.69 94 ASP A C 1
ATOM 736 O O . ASP A 1 94 ? -23.849 6.530 4.143 1.00 92.69 94 ASP A O 1
ATOM 740 N N . ARG A 1 95 ? -21.841 5.796 3.466 1.00 94.38 95 ARG A N 1
ATOM 741 C CA . ARG A 1 95 ? -21.264 5.813 4.811 1.00 94.38 95 ARG A CA 1
ATOM 742 C C . ARG A 1 95 ? -21.015 7.242 5.263 1.00 94.38 95 ARG A C 1
ATOM 744 O O . ARG A 1 95 ? -20.387 8.049 4.586 1.00 94.38 95 ARG A O 1
ATOM 751 N N . GLN A 1 96 ? -21.458 7.552 6.474 1.00 96.44 96 GLN A N 1
ATOM 752 C CA . GLN A 1 96 ? -21.312 8.892 7.038 1.00 96.44 96 GLN A CA 1
ATOM 753 C C . GLN A 1 96 ? -19.873 9.173 7.492 1.00 96.44 96 GLN A C 1
ATOM 755 O O . GLN A 1 96 ? -19.144 8.271 7.893 1.00 96.44 96 GLN A O 1
ATOM 760 N N . LEU A 1 97 ? -19.480 10.448 7.563 1.00 96.75 97 LEU A N 1
ATOM 761 C CA . LEU A 1 97 ? -18.167 10.858 8.084 1.00 96.75 97 LEU A CA 1
ATOM 762 C C . LEU A 1 97 ? -17.849 10.271 9.477 1.00 96.75 97 LEU A C 1
ATOM 764 O O . LEU A 1 97 ? -16.698 9.946 9.767 1.00 96.75 97 LEU A O 1
ATOM 768 N N . ALA A 1 98 ? -18.859 10.123 10.342 1.00 97.94 98 ALA A N 1
ATOM 769 C CA . ALA A 1 98 ? -18.702 9.524 11.669 1.00 97.94 98 ALA A CA 1
ATOM 770 C C . ALA A 1 98 ? -18.202 8.071 11.609 1.00 97.94 98 ALA A C 1
ATOM 772 O O . ALA A 1 98 ? -17.390 7.678 12.445 1.00 97.94 98 ALA A O 1
ATOM 773 N N . TYR A 1 99 ? -18.615 7.313 10.587 1.00 97.19 99 TYR A N 1
ATOM 774 C CA . TYR A 1 99 ? -18.128 5.958 10.348 1.00 97.19 99 TYR A CA 1
ATOM 775 C C . TYR A 1 99 ? -16.610 5.953 10.136 1.00 97.19 99 TYR A C 1
ATOM 777 O O . TYR A 1 99 ? -15.896 5.239 10.830 1.00 97.19 99 TYR A O 1
ATOM 785 N N . PHE A 1 100 ? -16.092 6.807 9.249 1.00 96.31 100 PHE A N 1
ATOM 786 C CA . PHE A 1 100 ? -14.654 6.864 8.960 1.00 96.31 100 PHE A CA 1
ATOM 787 C C . PHE A 1 100 ? -13.831 7.435 10.117 1.00 96.31 100 PHE A C 1
ATOM 789 O O . PHE A 1 100 ? -12.690 7.024 10.322 1.00 96.31 100 PHE A O 1
ATOM 796 N N . LYS A 1 101 ? -14.404 8.347 10.915 1.00 97.00 101 LYS A N 1
ATOM 797 C CA . LYS A 1 101 ? -13.778 8.786 12.171 1.00 97.00 101 LYS A CA 1
ATOM 798 C C . LYS A 1 101 ? -13.592 7.606 13.121 1.00 97.00 101 LYS A C 1
ATOM 800 O O . LYS A 1 101 ? -12.492 7.436 13.629 1.00 97.00 101 LYS A O 1
ATOM 805 N N . GLN A 1 102 ? -14.633 6.792 13.306 1.00 97.25 102 GLN A N 1
ATOM 806 C CA . GLN A 1 102 ? -14.580 5.586 14.133 1.00 97.25 102 GLN A CA 1
ATOM 807 C C . GLN A 1 102 ? -13.631 4.532 13.550 1.00 97.25 102 GLN A C 1
ATOM 809 O O . GLN A 1 102 ? -12.874 3.911 14.286 1.00 97.25 102 GLN A O 1
ATOM 814 N N . LEU A 1 103 ? -13.629 4.343 12.231 1.00 95.88 103 LEU A N 1
ATOM 815 C CA . LEU A 1 103 ? -12.739 3.402 11.557 1.00 95.88 103 LEU A CA 1
ATOM 816 C C . LEU A 1 103 ? -11.265 3.706 11.858 1.00 95.88 103 LEU A C 1
ATOM 818 O O . LEU A 1 103 ? -10.488 2.815 12.196 1.00 95.88 103 LEU A O 1
ATOM 822 N N . LEU A 1 104 ? -10.886 4.983 11.766 1.00 95.81 104 LEU A N 1
ATOM 823 C CA . LEU A 1 104 ? -9.504 5.408 11.961 1.00 95.81 104 LEU A CA 1
ATOM 824 C C . LEU A 1 104 ? -9.054 5.404 13.427 1.00 95.81 104 LEU A C 1
ATOM 826 O O . LEU A 1 104 ? -7.849 5.449 13.661 1.00 95.81 104 LEU A O 1
ATOM 830 N N . THR A 1 105 ? -9.956 5.264 14.411 1.00 96.62 105 THR A N 1
ATOM 831 C CA . THR A 1 105 ? -9.537 5.089 15.817 1.00 96.62 105 THR A CA 1
ATOM 832 C C . THR A 1 105 ? -8.843 3.752 16.067 1.00 96.62 105 THR A C 1
ATOM 834 O O . THR A 1 105 ? -8.233 3.578 17.117 1.00 96.62 105 THR A O 1
ATOM 837 N N . ALA A 1 106 ? -8.931 2.798 15.131 1.00 96.88 106 ALA A N 1
ATOM 838 C CA . ALA A 1 106 ? -8.180 1.547 15.201 1.00 96.88 106 ALA A CA 1
ATOM 839 C C . ALA A 1 106 ? -6.658 1.771 15.119 1.00 96.88 106 ALA A C 1
ATOM 841 O O . ALA A 1 106 ? -5.889 0.930 15.582 1.00 96.88 106 ALA A O 1
ATOM 842 N N . PHE A 1 107 ? -6.222 2.894 14.541 1.00 96.38 107 PHE A N 1
ATOM 843 C CA . PHE A 1 107 ? -4.815 3.253 14.435 1.00 96.38 107 PHE A CA 1
ATOM 844 C C . PHE A 1 107 ? -4.399 4.189 15.566 1.00 96.38 107 PHE A C 1
ATOM 846 O O . PHE A 1 107 ? -5.028 5.210 15.840 1.00 96.38 107 PHE A O 1
ATOM 853 N N . SER A 1 108 ? -3.281 3.857 16.194 1.00 94.88 108 SER A N 1
ATOM 854 C CA . SER A 1 108 ? -2.588 4.718 17.139 1.00 94.88 108 SER A CA 1
ATOM 855 C C . SER A 1 108 ? -1.740 5.774 16.410 1.00 94.88 108 SER A C 1
ATOM 857 O O . SER A 1 108 ? -1.279 5.539 15.288 1.00 94.88 108 SER A O 1
ATOM 859 N N . PRO A 1 109 ? -1.427 6.916 17.052 1.00 93.56 109 PRO A N 1
ATOM 860 C CA . PRO A 1 109 ? -0.492 7.907 16.505 1.00 93.56 109 PRO A CA 1
ATOM 861 C C . PRO A 1 109 ? 0.917 7.360 16.239 1.00 93.56 109 PRO A C 1
ATOM 863 O O . PRO A 1 109 ? 1.706 7.979 15.525 1.00 93.56 109 PRO A O 1
ATOM 866 N N . THR A 1 110 ? 1.251 6.216 16.837 1.00 93.50 110 THR A N 1
ATOM 867 C CA . THR A 1 110 ? 2.538 5.543 16.688 1.00 93.50 110 THR A CA 1
ATOM 868 C C . THR A 1 110 ? 2.566 4.530 15.554 1.00 93.50 110 THR A C 1
ATOM 870 O O . THR A 1 110 ? 3.669 4.207 15.123 1.00 93.50 110 THR A O 1
ATOM 873 N N . ASP A 1 111 ? 1.416 4.074 15.044 1.00 95.06 111 ASP A N 1
ATOM 874 C CA . ASP A 1 111 ? 1.376 3.070 13.980 1.00 95.06 111 ASP A CA 1
ATOM 875 C C . ASP A 1 111 ? 2.035 3.596 12.700 1.00 95.06 111 ASP A C 1
ATOM 877 O O . ASP A 1 111 ? 1.684 4.654 12.162 1.00 95.06 111 ASP A O 1
ATOM 881 N N . ASP A 1 112 ? 3.005 2.823 12.221 1.00 95.88 112 ASP A N 1
ATOM 882 C CA . ASP A 1 112 ? 3.781 3.114 11.025 1.00 95.88 112 ASP A CA 1
ATOM 883 C C . ASP A 1 112 ? 3.270 2.310 9.830 1.00 95.88 112 ASP A C 1
ATOM 885 O O . ASP A 1 112 ? 2.897 1.144 9.948 1.00 95.88 112 ASP A O 1
ATOM 889 N N . GLY A 1 113 ? 3.306 2.938 8.659 1.00 95.81 113 GLY A N 1
ATOM 890 C CA . GLY A 1 113 ? 3.225 2.283 7.361 1.00 95.81 113 GLY A CA 1
ATOM 891 C C . GLY A 1 113 ? 4.544 2.398 6.599 1.00 95.81 113 GLY A C 1
ATOM 892 O O . GLY A 1 113 ? 5.416 3.204 6.944 1.00 95.81 113 GLY A O 1
ATOM 893 N N . ILE A 1 114 ? 4.688 1.595 5.544 1.00 96.00 114 ILE A N 1
ATOM 894 C CA . ILE A 1 114 ? 5.810 1.668 4.601 1.00 96.00 114 ILE A CA 1
ATOM 895 C C . ILE A 1 114 ? 5.269 1.764 3.185 1.00 96.00 114 ILE A C 1
ATOM 897 O O . ILE A 1 114 ? 4.453 0.955 2.757 1.00 96.00 114 ILE A O 1
ATOM 901 N N . GLU A 1 115 ? 5.766 2.736 2.439 1.00 95.56 115 GLU A N 1
ATOM 902 C CA . GLU A 1 115 ? 5.599 2.817 0.998 1.00 95.56 115 GLU A CA 1
ATOM 903 C C . GLU A 1 115 ? 6.841 2.249 0.307 1.00 95.56 115 GLU A C 1
ATOM 905 O O . GLU A 1 115 ? 7.961 2.684 0.576 1.00 95.56 115 GLU A O 1
ATOM 910 N N . TYR A 1 116 ? 6.631 1.286 -0.585 1.00 95.19 116 TYR A N 1
ATOM 911 C CA . TYR A 1 116 ? 7.619 0.704 -1.483 1.00 95.19 116 TYR A CA 1
ATOM 912 C C . TYR A 1 116 ? 7.385 1.274 -2.879 1.00 95.19 116 TYR A C 1
ATOM 914 O O . TYR A 1 116 ? 6.422 0.902 -3.548 1.00 95.19 116 TYR A O 1
ATOM 922 N N . ARG A 1 117 ? 8.255 2.177 -3.329 1.00 95.50 117 ARG A N 1
ATOM 923 C CA . ARG A 1 117 ? 8.213 2.742 -4.680 1.00 95.50 117 ARG A CA 1
ATOM 924 C C . ARG A 1 117 ? 9.218 2.024 -5.568 1.00 95.50 117 ARG A C 1
ATOM 926 O O . ARG A 1 117 ? 10.427 2.166 -5.387 1.00 95.50 117 ARG A O 1
ATOM 933 N N . PHE A 1 118 ? 8.707 1.269 -6.529 1.00 94.94 118 PHE A N 1
ATOM 934 C CA . PHE A 1 118 ? 9.486 0.590 -7.556 1.00 94.94 118 PHE A CA 1
ATOM 935 C C . PHE A 1 118 ? 9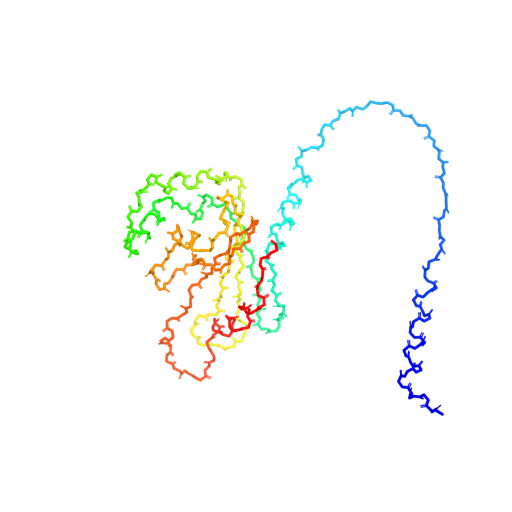.675 1.542 -8.731 1.00 94.94 118 PHE A C 1
ATOM 937 O O . PHE A 1 118 ? 8.692 2.082 -9.230 1.00 94.94 118 PHE A O 1
ATOM 944 N N . VAL A 1 119 ? 10.915 1.764 -9.164 1.00 95.50 119 VAL A N 1
ATOM 945 C CA . VAL A 1 119 ? 11.241 2.690 -10.259 1.00 95.50 119 VAL A CA 1
ATOM 946 C C . VAL A 1 119 ? 11.966 1.935 -11.364 1.00 95.50 119 VAL A C 1
ATOM 948 O O . VAL A 1 119 ? 13.051 1.397 -11.146 1.00 95.50 119 VAL A O 1
ATOM 951 N N . PHE A 1 120 ? 11.362 1.891 -12.549 1.00 95.00 120 PHE A N 1
ATOM 952 C CA . PHE A 1 120 ? 11.894 1.215 -13.726 1.00 95.00 120 PHE A CA 1
ATOM 953 C C . PHE A 1 120 ? 13.187 1.888 -14.194 1.00 95.00 120 PHE A C 1
ATOM 955 O O . PHE A 1 120 ? 13.245 3.113 -14.308 1.00 95.00 120 PHE A O 1
ATOM 962 N N . LYS A 1 121 ? 14.226 1.090 -14.462 1.00 95.06 121 LYS A N 1
ATOM 963 C CA . LYS A 1 121 ? 15.555 1.595 -14.841 1.00 95.06 121 LYS A CA 1
ATOM 964 C C . LYS A 1 121 ? 15.707 1.873 -16.337 1.00 95.06 121 LYS A C 1
ATOM 966 O O . LYS A 1 121 ? 16.460 2.776 -16.689 1.00 95.06 121 LYS A O 1
ATOM 971 N N . GLY A 1 122 ? 15.003 1.137 -17.198 1.00 90.56 122 GLY A N 1
ATOM 972 C CA . GLY A 1 122 ? 15.143 1.246 -18.655 1.00 90.56 122 GLY A CA 1
ATOM 973 C C . GLY A 1 122 ? 14.454 2.469 -19.261 1.00 90.56 122 GLY A C 1
ATOM 974 O O . GLY A 1 122 ? 13.624 3.113 -18.610 1.00 90.56 122 GLY A O 1
ATOM 975 N N . ASP A 1 123 ? 14.774 2.761 -20.519 1.00 91.19 123 ASP A N 1
ATOM 976 C CA . ASP A 1 123 ? 14.069 3.773 -21.304 1.00 91.19 123 ASP A CA 1
ATOM 977 C C . ASP A 1 123 ? 12.609 3.364 -21.496 1.00 91.19 123 ASP A C 1
ATOM 979 O O . ASP A 1 123 ? 12.293 2.208 -21.787 1.00 91.19 123 ASP A O 1
ATOM 983 N N . CYS A 1 124 ? 11.701 4.309 -21.288 1.00 88.00 124 CYS A N 1
ATOM 984 C CA . CYS A 1 124 ? 10.271 4.063 -21.366 1.00 88.00 124 CYS A CA 1
ATOM 985 C C . CYS A 1 124 ? 9.511 5.352 -21.658 1.00 88.00 124 CYS A C 1
ATOM 987 O O . CYS A 1 124 ? 9.976 6.447 -21.341 1.00 88.00 124 CYS A O 1
ATOM 989 N N . GLN A 1 125 ? 8.308 5.194 -22.192 1.00 85.62 125 GLN A N 1
ATOM 990 C CA . GLN A 1 125 ? 7.314 6.258 -22.272 1.00 85.62 125 GLN A CA 1
ATOM 991 C C . GLN A 1 125 ? 6.387 6.213 -21.043 1.00 85.62 125 GLN A C 1
ATOM 993 O O . GLN A 1 125 ? 6.273 5.179 -20.375 1.00 85.62 125 GLN A O 1
ATOM 998 N N . GLY A 1 126 ? 5.739 7.338 -20.733 1.00 80.00 126 GLY A N 1
ATOM 999 C CA . GLY A 1 126 ? 4.804 7.455 -19.612 1.00 80.00 126 GLY A CA 1
ATOM 1000 C C . GLY A 1 126 ? 5.428 7.281 -18.218 1.00 80.00 126 GLY A C 1
ATOM 1001 O O . GLY A 1 126 ? 6.607 7.558 -17.979 1.00 80.00 12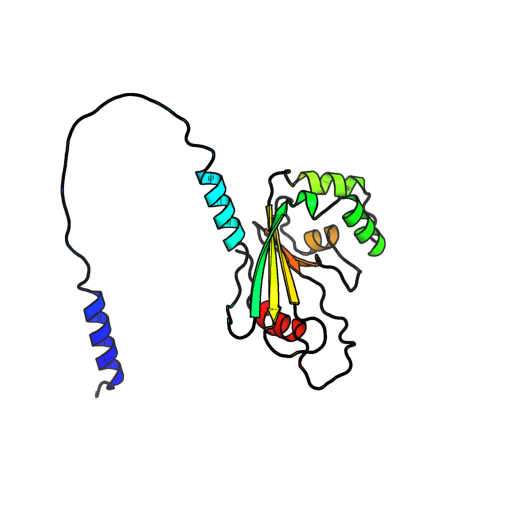6 GLY A O 1
ATOM 1002 N N . GLY A 1 127 ? 4.602 6.839 -17.264 1.00 83.56 127 GLY A N 1
ATOM 1003 C CA . GLY A 1 127 ? 5.000 6.633 -15.869 1.00 83.56 127 GLY A CA 1
ATOM 1004 C C . GLY A 1 127 ? 6.044 5.522 -15.706 1.00 83.56 127 GLY A C 1
ATOM 1005 O O . GLY A 1 127 ? 5.907 4.439 -16.275 1.00 83.56 127 GLY A O 1
ATOM 1006 N N . ARG A 1 128 ? 7.076 5.775 -14.889 1.00 91.38 128 ARG A N 1
ATOM 1007 C CA . ARG A 1 128 ? 8.192 4.834 -14.641 1.00 91.38 128 ARG A CA 1
ATOM 1008 C C . ARG A 1 128 ? 8.085 4.093 -13.318 1.00 91.38 128 ARG A C 1
ATOM 1010 O O . ARG A 1 128 ? 8.923 3.248 -13.021 1.00 91.38 128 ARG A O 1
ATOM 1017 N N . ASP A 1 129 ? 7.118 4.460 -12.494 1.00 92.44 129 ASP A N 1
ATOM 1018 C CA . ASP A 1 129 ? 7.043 4.048 -11.107 1.00 92.44 129 ASP A CA 1
ATOM 1019 C C . ASP A 1 129 ? 5.745 3.327 -10.782 1.00 92.44 129 ASP A C 1
ATOM 1021 O O . ASP A 1 129 ? 4.698 3.617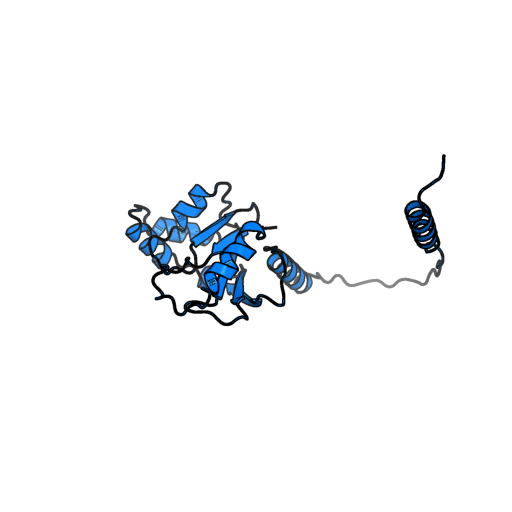 -11.348 1.00 92.44 129 ASP A O 1
ATOM 1025 N N . TRP A 1 130 ? 5.813 2.397 -9.841 1.00 93.31 130 TRP A N 1
ATOM 1026 C CA . TRP A 1 130 ? 4.652 1.751 -9.247 1.00 93.31 130 TRP A CA 1
ATOM 1027 C C . TRP A 1 130 ? 4.875 1.695 -7.741 1.00 93.31 130 TRP A C 1
ATOM 1029 O O . TRP A 1 130 ? 5.967 1.321 -7.308 1.00 93.31 130 TRP A O 1
ATOM 1039 N N . SER A 1 131 ? 3.892 2.099 -6.938 1.00 94.81 131 SER A N 1
ATOM 1040 C CA . SER A 1 131 ? 4.027 2.077 -5.482 1.00 94.81 131 SER A CA 1
ATOM 1041 C C . SER A 1 131 ? 3.097 1.067 -4.830 1.00 94.81 131 SER A C 1
ATOM 1043 O O . SER A 1 131 ? 1.977 0.825 -5.285 1.00 94.81 131 SER A O 1
ATOM 1045 N N . ILE A 1 132 ? 3.593 0.470 -3.746 1.00 95.69 132 ILE A N 1
ATOM 1046 C CA . ILE A 1 132 ? 2.825 -0.368 -2.832 1.00 95.69 132 ILE A CA 1
ATOM 1047 C C . ILE A 1 132 ? 2.964 0.204 -1.438 1.00 95.69 132 ILE A C 1
ATOM 1049 O O . ILE A 1 132 ? 4.062 0.296 -0.898 1.00 95.69 132 ILE A O 1
ATOM 1053 N N . THR A 1 133 ? 1.839 0.570 -0.850 1.00 96.06 133 THR A N 1
ATOM 1054 C CA . THR A 1 133 ? 1.771 1.071 0.515 1.00 96.06 133 THR A CA 1
ATOM 1055 C C . THR A 1 133 ? 1.280 -0.043 1.422 1.00 96.06 133 THR A C 1
ATOM 1057 O O . THR A 1 133 ? 0.222 -0.606 1.172 1.00 96.06 133 THR A O 1
ATOM 1060 N N . VAL A 1 134 ? 2.019 -0.353 2.480 1.00 96.88 134 VAL A N 1
ATOM 1061 C CA . VAL A 1 134 ? 1.653 -1.364 3.474 1.00 96.88 134 VAL A CA 1
ATOM 1062 C C . VAL A 1 134 ? 1.409 -0.695 4.817 1.00 96.88 134 VAL A C 1
ATOM 1064 O O . VAL A 1 134 ? 2.225 0.106 5.277 1.00 96.88 134 VAL A O 1
ATOM 1067 N N . VAL A 1 135 ? 0.290 -1.032 5.453 1.00 96.44 135 VAL A N 1
ATOM 1068 C CA . VAL A 1 135 ? -0.044 -0.610 6.819 1.00 96.44 135 VAL A CA 1
ATOM 1069 C C . VAL A 1 135 ? -0.497 -1.810 7.652 1.00 96.44 135 VAL A C 1
ATOM 1071 O O . VAL A 1 135 ? -0.955 -2.805 7.088 1.00 96.44 135 VAL A O 1
ATOM 1074 N N . PRO A 1 136 ? -0.407 -1.751 8.988 1.00 96.56 136 PRO A N 1
ATOM 1075 C CA . PRO A 1 136 ? -0.915 -2.812 9.846 1.00 96.56 136 PRO A CA 1
ATOM 1076 C C . PRO A 1 136 ? -2.435 -2.986 9.704 1.00 96.56 136 PRO A C 1
ATOM 1078 O O . PRO A 1 136 ? -3.181 -2.013 9.618 1.00 96.56 136 PRO A O 1
ATOM 1081 N N . ASN A 1 137 ? -2.927 -4.220 9.749 1.00 96.81 137 ASN A N 1
ATOM 1082 C CA . ASN A 1 137 ? -4.357 -4.532 9.747 1.00 96.81 137 ASN A CA 1
ATOM 1083 C C . ASN A 1 137 ? -4.960 -4.386 11.158 1.00 96.81 137 ASN A C 1
ATOM 1085 O O . ASN A 1 137 ? -5.467 -5.343 11.739 1.00 96.81 137 ASN A O 1
ATOM 1089 N N . LYS A 1 138 ? -4.886 -3.180 11.740 1.00 96.62 138 LYS A N 1
ATOM 1090 C CA . LYS A 1 138 ? -5.450 -2.901 13.077 1.00 96.62 138 LYS A CA 1
ATOM 1091 C C . LYS A 1 138 ? -6.975 -2.937 13.109 1.00 96.62 138 LYS A C 1
ATOM 1093 O O . LYS A 1 138 ? -7.551 -3.216 14.152 1.00 96.62 138 LYS A O 1
ATOM 1098 N N . ILE A 1 139 ? -7.615 -2.678 11.968 1.00 96.25 139 ILE A N 1
ATOM 1099 C CA . ILE A 1 139 ? -9.074 -2.755 11.817 1.00 96.25 139 ILE A CA 1
ATOM 1100 C C . ILE A 1 139 ? -9.557 -4.213 11.921 1.00 96.25 139 ILE A C 1
ATOM 1102 O O . ILE A 1 139 ? -10.693 -4.463 12.313 1.00 96.25 139 ILE A O 1
ATOM 1106 N N . GLY A 1 140 ? -8.687 -5.185 11.621 1.00 96.69 140 GLY A N 1
ATOM 1107 C CA . GLY A 1 140 ? -8.998 -6.606 11.742 1.00 96.69 140 GLY A CA 1
ATOM 1108 C C . GLY A 1 140 ? -9.807 -7.149 10.567 1.00 96.69 140 GLY A C 1
ATOM 1109 O O . GLY A 1 140 ? -10.618 -8.057 10.746 1.00 96.69 140 GLY A O 1
ATOM 1110 N N . TYR A 1 141 ? -9.603 -6.618 9.357 1.00 97.25 141 TYR A N 1
ATOM 1111 C CA . TYR A 1 141 ? -10.250 -7.165 8.168 1.00 97.25 141 TYR A CA 1
ATOM 1112 C C . TYR A 1 141 ? -9.834 -8.619 7.953 1.00 97.25 141 TYR A C 1
ATOM 1114 O O . TYR A 1 141 ? -8.652 -8.952 7.925 1.00 97.25 141 TYR A O 1
ATOM 1122 N N . THR A 1 142 ? -10.819 -9.482 7.740 1.00 96.56 142 THR A N 1
ATOM 1123 C CA . THR A 1 142 ? -10.622 -10.887 7.352 1.00 96.56 142 THR A CA 1
ATOM 1124 C C . THR A 1 142 ? -11.085 -11.158 5.922 1.00 96.56 142 THR A C 1
ATOM 1126 O O . THR A 1 142 ? -10.813 -12.220 5.370 1.00 96.56 142 THR A O 1
ATOM 1129 N N . ASN A 1 143 ? -11.770 -10.188 5.310 1.00 96.12 143 ASN A N 1
ATOM 1130 C CA . ASN A 1 143 ? -12.356 -10.273 3.982 1.00 96.12 143 ASN A CA 1
ATOM 1131 C C . ASN A 1 143 ? -11.921 -9.065 3.141 1.00 96.12 143 ASN A C 1
ATOM 1133 O O . ASN A 1 143 ? -12.042 -7.919 3.581 1.00 96.12 143 ASN A O 1
ATOM 1137 N N . PHE A 1 144 ? -11.436 -9.333 1.927 1.00 94.62 144 PHE A N 1
ATOM 1138 C CA . PHE A 1 144 ? -10.938 -8.300 1.021 1.00 94.62 144 PHE A CA 1
ATOM 1139 C C . PHE A 1 144 ? -12.032 -7.327 0.561 1.00 94.62 144 PHE A C 1
ATOM 1141 O O . PHE A 1 144 ? -11.760 -6.142 0.445 1.00 94.62 144 PHE A O 1
ATOM 1148 N N . GLY A 1 145 ? -13.274 -7.783 0.392 1.00 94.69 145 GLY A N 1
ATOM 1149 C CA . GLY A 1 145 ? -14.409 -6.935 0.025 1.00 94.69 145 GLY A CA 1
ATOM 1150 C C . GLY A 1 145 ? -14.749 -5.889 1.089 1.00 94.69 145 GLY A C 1
ATOM 1151 O O . GLY A 1 145 ? -15.050 -4.753 0.748 1.00 94.69 145 GLY A O 1
ATOM 1152 N N . ASN A 1 146 ? -14.626 -6.215 2.381 1.00 94.25 146 ASN A N 1
ATOM 1153 C CA . ASN A 1 146 ? -14.799 -5.215 3.446 1.00 94.25 146 ASN A CA 1
ATOM 1154 C C . ASN A 1 146 ? -13.677 -4.175 3.415 1.00 94.25 146 ASN A C 1
ATOM 1156 O O . ASN A 1 146 ? -13.948 -2.980 3.466 1.00 94.25 146 ASN A O 1
ATOM 1160 N N . PHE A 1 147 ? -12.432 -4.637 3.260 1.00 95.19 147 PHE A N 1
ATOM 1161 C CA . PHE A 1 147 ? -11.288 -3.749 3.081 1.00 95.19 147 PHE A CA 1
ATOM 1162 C C . PHE A 1 147 ? -11.477 -2.829 1.864 1.00 95.19 147 PHE A C 1
ATOM 1164 O O . PHE A 1 147 ? -11.247 -1.627 1.968 1.00 95.19 147 PHE A O 1
ATOM 1171 N N . GLN A 1 148 ? -11.955 -3.374 0.743 1.00 92.56 148 GLN A N 1
ATOM 1172 C CA . GLN A 1 148 ? -12.285 -2.597 -0.444 1.00 92.56 148 GLN A CA 1
ATOM 1173 C C . GLN A 1 148 ? -13.356 -1.558 -0.149 1.00 92.56 148 GLN A C 1
ATOM 1175 O O . GLN A 1 148 ? -13.091 -0.382 -0.329 1.00 92.56 148 GLN A O 1
ATOM 1180 N N . ASN A 1 149 ? -14.508 -1.950 0.389 1.00 90.88 149 ASN A N 1
ATOM 1181 C CA . ASN A 1 149 ? -15.629 -1.039 0.635 1.00 90.88 149 ASN A CA 1
ATOM 1182 C C . ASN A 1 149 ? -15.264 0.188 1.492 1.00 90.88 149 ASN A C 1
ATOM 1184 O O . ASN A 1 149 ? -15.851 1.257 1.317 1.00 90.88 149 ASN A O 1
ATOM 1188 N N . ASP A 1 150 ? -14.313 0.040 2.414 1.00 92.81 150 ASP A N 1
ATOM 1189 C CA . ASP A 1 150 ? -13.895 1.109 3.325 1.00 92.81 150 ASP A CA 1
ATOM 1190 C C . ASP A 1 150 ? -12.783 2.006 2.759 1.00 92.81 150 ASP A C 1
ATOM 1192 O O . ASP A 1 150 ? -12.597 3.130 3.230 1.00 92.81 150 ASP A O 1
ATOM 1196 N N . PHE A 1 151 ? -12.056 1.539 1.742 1.00 91.25 151 PHE A N 1
ATOM 1197 C CA . PHE A 1 151 ? -10.917 2.247 1.151 1.00 91.25 151 PHE A CA 1
ATOM 1198 C C . PHE A 1 151 ? -11.011 2.407 -0.371 1.00 91.25 151 PHE A C 1
ATOM 1200 O O . PHE A 1 151 ? -10.025 2.797 -1.000 1.00 91.25 151 PHE A O 1
ATOM 1207 N N . ASP A 1 152 ? -12.168 2.107 -0.963 1.00 81.44 152 ASP A N 1
ATOM 1208 C CA . ASP A 1 152 ? -12.321 2.082 -2.410 1.00 81.44 152 ASP A CA 1
ATOM 1209 C C . ASP A 1 152 ? -12.075 3.458 -3.027 1.00 81.44 152 ASP A C 1
ATOM 1211 O O . ASP A 1 152 ? -12.329 4.516 -2.437 1.00 81.44 152 ASP A O 1
ATOM 1215 N N . LEU A 1 153 ? -11.564 3.420 -4.248 1.00 74.81 153 LEU A N 1
ATOM 1216 C CA . LEU A 1 153 ? -11.238 4.585 -5.041 1.00 74.81 153 LEU A CA 1
ATOM 1217 C C . LEU A 1 153 ? -11.857 4.408 -6.420 1.00 74.81 153 LEU A C 1
ATOM 1219 O O . LEU A 1 153 ? -11.438 3.559 -7.194 1.00 74.81 153 LEU A O 1
ATOM 1223 N N . CYS A 1 154 ? -12.805 5.278 -6.747 1.00 77.25 154 CYS A N 1
ATOM 1224 C CA . CYS A 1 154 ? -13.384 5.379 -8.089 1.00 77.25 154 CYS A CA 1
ATOM 1225 C C . CYS A 1 154 ? -12.704 6.473 -8.923 1.00 77.25 154 CYS A C 1
ATOM 1227 O O . CYS A 1 154 ? -13.205 6.876 -9.969 1.00 77.25 154 CYS A O 1
ATOM 1229 N N . ASP A 1 155 ? -11.577 6.988 -8.429 1.00 68.44 155 ASP A N 1
ATOM 1230 C CA . ASP A 1 155 ? -10.666 7.817 -9.210 1.00 68.44 155 ASP A CA 1
ATOM 1231 C C . ASP A 1 155 ? -9.859 6.914 -10.159 1.00 68.44 155 ASP A C 1
ATOM 1233 O O . ASP A 1 155 ? -9.824 5.703 -9.981 1.00 68.44 155 ASP A O 1
ATOM 1237 N N . ILE A 1 156 ? -9.223 7.486 -11.175 1.00 63.84 156 ILE A N 1
ATOM 1238 C CA . ILE A 1 156 ? -8.326 6.773 -12.096 1.00 63.84 156 ILE A CA 1
ATOM 1239 C C . ILE A 1 156 ? -6.864 6.974 -11.663 1.00 63.84 156 ILE A C 1
ATOM 1241 O O . ILE A 1 156 ? -6.005 6.174 -12.014 1.00 63.84 156 ILE A O 1
ATOM 1245 N N . ASN A 1 157 ? -6.570 7.973 -10.819 1.00 65.56 157 ASN A N 1
ATOM 1246 C CA . ASN A 1 157 ? -5.199 8.392 -10.491 1.00 65.56 157 ASN A CA 1
ATOM 1247 C C . ASN A 1 157 ? -4.805 8.233 -9.010 1.00 65.56 157 ASN A C 1
ATOM 1249 O O . ASN A 1 157 ? -3.842 8.843 -8.553 1.00 65.56 157 ASN A O 1
ATOM 1253 N N . GLY A 1 158 ? -5.534 7.428 -8.234 1.00 73.31 158 GLY A N 1
ATOM 1254 C CA . GLY A 1 158 ? -5.241 7.211 -6.816 1.00 73.31 158 GLY A CA 1
ATOM 1255 C C . GLY A 1 158 ? -3.893 6.529 -6.513 1.00 73.31 158 GLY A C 1
ATOM 1256 O O . GLY A 1 158 ? -3.342 5.762 -7.302 1.00 73.31 158 GLY A O 1
ATOM 1257 N N . GLU A 1 159 ? -3.371 6.750 -5.307 1.00 80.06 159 GLU A N 1
ATOM 1258 C CA . GLU A 1 159 ? -2.145 6.088 -4.814 1.00 80.06 159 GLU A CA 1
ATOM 1259 C C . GLU A 1 159 ? -2.421 4.965 -3.800 1.00 80.06 159 GLU A C 1
ATOM 1261 O O . GLU A 1 159 ? -1.499 4.339 -3.284 1.00 80.06 159 GLU A O 1
ATOM 1266 N N . THR A 1 160 ? -3.690 4.748 -3.448 1.00 86.38 160 THR A N 1
ATOM 1267 C CA . THR A 1 160 ? -4.079 3.907 -2.306 1.00 86.38 160 THR A CA 1
ATOM 1268 C C . THR A 1 160 ? -5.231 2.963 -2.652 1.00 86.38 160 THR A C 1
ATOM 1270 O O . THR A 1 160 ? -6.180 2.851 -1.885 1.00 86.38 160 THR A O 1
ATOM 1273 N N . TYR A 1 161 ? -5.168 2.281 -3.801 1.00 90.62 161 TYR A N 1
ATOM 1274 C CA . TYR A 1 161 ? -6.171 1.265 -4.148 1.00 90.62 161 TYR A CA 1
ATOM 1275 C C . TYR A 1 161 ? -5.948 0.001 -3.326 1.00 90.62 161 TYR A C 1
ATOM 1277 O O . TYR A 1 161 ? -4.821 -0.494 -3.317 1.00 90.62 161 TYR A O 1
ATOM 1285 N N . PRO A 1 162 ? -6.981 -0.560 -2.681 1.00 93.69 162 PRO A N 1
ATOM 1286 C CA . PRO A 1 162 ? -6.888 -1.848 -2.002 1.00 93.69 162 PRO A CA 1
ATOM 1287 C C . PRO A 1 162 ? -6.294 -2.925 -2.920 1.00 93.69 162 PRO A C 1
ATOM 1289 O O . PRO A 1 162 ? -6.763 -3.123 -4.041 1.00 93.69 162 PRO A O 1
ATOM 1292 N N . TYR A 1 163 ? -5.248 -3.614 -2.458 1.00 94.69 163 TYR A N 1
ATOM 1293 C CA . TYR A 1 163 ? -4.482 -4.547 -3.290 1.00 94.69 163 TYR A CA 1
ATOM 1294 C C . TYR A 1 163 ? -4.352 -5.943 -2.681 1.00 94.69 163 TYR A C 1
ATOM 1296 O O . TYR A 1 163 ? -4.748 -6.920 -3.312 1.00 94.69 163 TYR A O 1
ATOM 1304 N N . LEU A 1 164 ? -3.822 -6.057 -1.460 1.00 96.19 164 LEU A N 1
ATOM 1305 C CA . LEU A 1 164 ? -3.689 -7.335 -0.752 1.00 96.19 164 LEU A CA 1
ATOM 1306 C C . LEU A 1 164 ? -4.131 -7.197 0.700 1.00 96.19 164 LEU A C 1
ATOM 1308 O O . LEU A 1 164 ? -4.035 -6.127 1.299 1.00 96.19 164 LEU A O 1
ATOM 1312 N N . LEU A 1 165 ? -4.570 -8.316 1.266 1.00 96.50 165 LEU A N 1
ATOM 1313 C CA . LEU A 1 165 ? -4.978 -8.440 2.657 1.00 96.50 165 LEU A CA 1
ATOM 1314 C C . LEU A 1 165 ? -4.286 -9.652 3.282 1.00 96.50 165 LEU A C 1
ATOM 1316 O O . LEU A 1 165 ? -4.318 -10.747 2.721 1.00 96.50 165 LEU A O 1
ATOM 1320 N N . SER A 1 166 ? -3.703 -9.463 4.462 1.00 95.81 166 SER A N 1
ATOM 1321 C CA . SER A 1 166 ? -3.300 -10.543 5.360 1.00 95.81 166 SER A CA 1
ATOM 1322 C C . SER A 1 166 ? -3.864 -10.303 6.760 1.00 95.81 166 SER A C 1
ATOM 1324 O O . SER A 1 166 ? -4.428 -9.248 7.063 1.00 95.81 166 SER A O 1
ATOM 1326 N N . LYS A 1 167 ? -3.689 -11.281 7.654 1.00 95.12 167 LYS A N 1
ATOM 1327 C CA . LYS A 1 167 ? -4.050 -11.122 9.070 1.00 95.12 167 LYS A CA 1
ATOM 1328 C C . LYS A 1 167 ? -3.357 -9.910 9.705 1.00 95.12 167 LYS A C 1
ATOM 1330 O O . LYS A 1 167 ? -3.938 -9.263 10.567 1.00 95.12 167 LYS A O 1
ATOM 1335 N N . ASN A 1 168 ? -2.131 -9.615 9.277 1.00 95.62 168 ASN A N 1
ATOM 1336 C CA . ASN A 1 168 ? -1.274 -8.62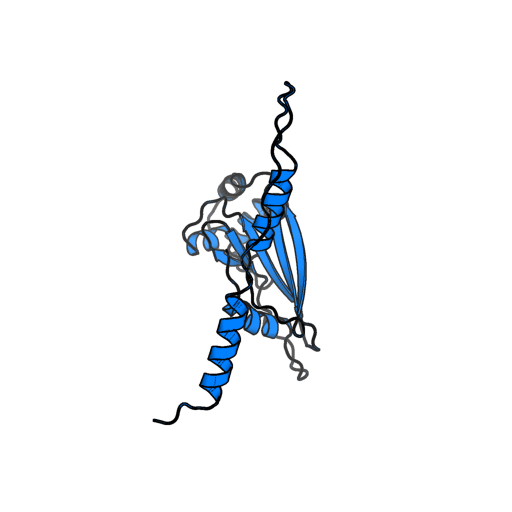5 9.920 1.00 95.62 168 ASN A CA 1
ATOM 1337 C C . ASN A 1 168 ? -1.231 -7.295 9.167 1.00 95.62 168 ASN A C 1
ATOM 1339 O O . ASN A 1 168 ? -1.001 -6.264 9.796 1.00 95.62 168 ASN A O 1
ATOM 1343 N N . TYR A 1 169 ? -1.465 -7.295 7.851 1.00 97.38 169 TYR A N 1
ATOM 1344 C CA . TYR A 1 169 ? -1.223 -6.132 7.000 1.00 97.38 169 TYR A CA 1
ATOM 1345 C C . TYR A 1 169 ? -2.308 -5.909 5.946 1.00 97.38 169 TYR A C 1
ATOM 1347 O O . TYR A 1 169 ? -2.955 -6.840 5.464 1.00 97.38 169 TYR A O 1
ATOM 1355 N N . LEU A 1 170 ? -2.453 -4.644 5.567 1.00 97.00 170 LEU A N 1
ATOM 1356 C CA . LEU A 1 170 ? -3.210 -4.170 4.417 1.00 97.00 170 LEU A CA 1
ATOM 1357 C C . LEU A 1 170 ? -2.212 -3.609 3.411 1.00 97.00 170 LEU A C 1
ATOM 1359 O O . LEU A 1 170 ? -1.358 -2.802 3.785 1.00 97.00 170 LEU A O 1
ATOM 1363 N N . ALA A 1 171 ? -2.321 -4.015 2.151 1.00 96.75 171 ALA A N 1
ATOM 1364 C CA . ALA A 1 171 ? -1.556 -3.423 1.065 1.00 96.75 171 ALA A CA 1
ATOM 1365 C C . ALA A 1 171 ? -2.472 -2.631 0.144 1.00 96.75 171 ALA A C 1
ATOM 1367 O O . ALA A 1 171 ? -3.533 -3.112 -0.261 1.00 96.75 171 ALA A O 1
ATOM 1368 N N . PHE A 1 172 ? -1.986 -1.468 -0.258 1.00 95.44 172 PHE A N 1
ATOM 1369 C CA . PHE A 1 172 ? -2.544 -0.648 -1.310 1.00 95.44 172 PHE A CA 1
ATOM 1370 C C . PHE A 1 172 ? -1.549 -0.530 -2.459 1.00 95.44 172 PHE A C 1
ATOM 1372 O O . PHE A 1 172 ? -0.344 -0.589 -2.219 1.00 95.44 172 PHE A O 1
ATOM 1379 N N . CYS A 1 173 ? -2.016 -0.314 -3.682 1.00 93.81 173 CYS A N 1
ATOM 1380 C CA . CYS A 1 173 ? -1.158 0.008 -4.816 1.00 93.81 173 CYS A CA 1
ATOM 1381 C C . CYS A 1 173 ? -1.571 1.322 -5.486 1.00 93.81 173 CYS A C 1
ATOM 1383 O O . CYS A 1 173 ? -2.714 1.769 -5.369 1.00 93.81 173 CYS A O 1
ATOM 1385 N N . SER A 1 174 ? -0.632 1.950 -6.191 1.00 90.81 174 SER A N 1
ATOM 1386 C CA . SER A 1 174 ? -0.939 3.071 -7.082 1.00 90.81 174 SER A CA 1
ATOM 1387 C C . SER A 1 174 ? -1.683 2.599 -8.330 1.00 90.81 174 SER A C 1
ATOM 1389 O O . SER A 1 174 ? -1.425 1.492 -8.817 1.00 90.81 174 SER A O 1
ATOM 1391 N N . A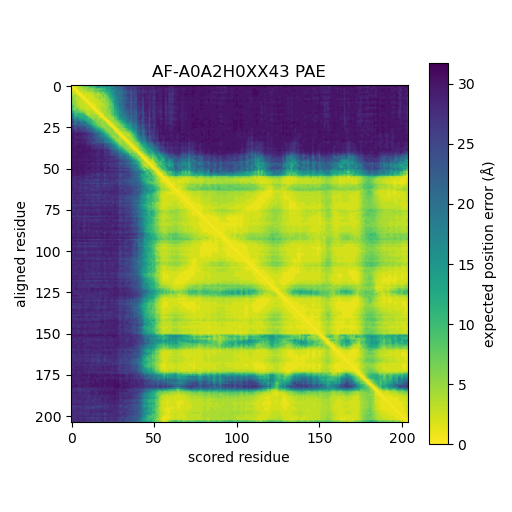LA A 1 175 ? -2.533 3.466 -8.883 1.00 80.00 175 ALA A N 1
ATOM 1392 C CA . ALA A 1 175 ? -3.331 3.176 -10.069 1.00 80.00 175 ALA A CA 1
ATOM 1393 C C . ALA A 1 175 ? -2.499 2.680 -11.268 1.00 80.00 175 ALA A C 1
ATOM 1395 O O . ALA A 1 175 ? -1.382 3.174 -11.507 1.00 80.00 175 ALA A O 1
ATOM 1396 N N . PRO A 1 176 ? -3.065 1.769 -12.083 1.00 64.56 176 PRO A N 1
ATOM 1397 C CA . PRO A 1 176 ? -2.566 1.545 -13.431 1.00 64.56 176 PRO A CA 1
ATOM 1398 C C . PRO A 1 176 ? -2.714 2.831 -14.258 1.00 64.56 176 PRO A C 1
ATOM 1400 O O . PRO A 1 176 ? -3.664 3.590 -14.090 1.00 64.56 176 PRO A O 1
ATOM 1403 N N . THR A 1 177 ? -1.756 3.099 -15.143 1.00 62.28 177 THR A N 1
ATOM 1404 C CA . THR A 1 177 ? -1.867 4.198 -16.112 1.00 62.28 177 THR A CA 1
ATOM 1405 C C . THR A 1 177 ? -3.036 3.950 -17.062 1.00 62.28 177 THR A C 1
ATOM 1407 O O . THR A 1 177 ? -3.303 2.809 -17.427 1.00 62.28 177 THR A O 1
ATOM 1410 N N . SER A 1 178 ? -3.700 5.016 -17.512 1.00 58.97 178 SER A N 1
ATOM 1411 C CA . SER A 1 178 ? -4.850 4.965 -18.430 1.00 58.97 178 SER A CA 1
ATOM 1412 C C . SER A 1 178 ? -4.522 4.474 -19.852 1.00 58.97 178 SER A C 1
ATOM 1414 O O . SER A 1 178 ? -5.400 4.481 -20.707 1.00 58.97 178 SER A O 1
ATOM 1416 N N . GLY A 1 179 ? -3.284 4.045 -20.126 1.00 54.12 179 GLY A N 1
ATOM 1417 C CA . GLY A 1 179 ? -2.876 3.454 -21.407 1.00 54.12 179 GLY A CA 1
ATOM 1418 C C . GLY A 1 179 ? -2.899 4.409 -22.609 1.00 54.12 179 GLY A C 1
ATOM 1419 O O . GLY A 1 179 ? -2.761 3.953 -23.738 1.00 54.12 179 GLY A O 1
ATOM 1420 N N . LEU A 1 180 ? -3.073 5.720 -22.398 1.00 55.94 180 LEU A N 1
ATOM 1421 C CA . LEU A 1 180 ? -3.259 6.718 -23.468 1.00 55.94 180 LEU A CA 1
ATOM 1422 C C . LEU A 1 180 ? -1.960 7.380 -23.965 1.00 55.94 180 LEU A C 1
ATOM 1424 O O . LEU A 1 180 ? -2.006 8.428 -24.606 1.00 55.94 180 LEU A O 1
ATOM 1428 N N . GLU A 1 181 ? -0.796 6.794 -23.698 1.00 61.69 181 GLU A N 1
ATOM 1429 C CA . GLU A 1 181 ? 0.475 7.329 -24.195 1.00 61.69 181 GLU A CA 1
ATOM 1430 C C . GLU A 1 181 ? 0.695 6.865 -25.645 1.00 61.69 181 GLU A C 1
ATOM 1432 O O . GLU A 1 181 ? 0.788 5.667 -25.927 1.00 61.69 181 GLU A O 1
ATOM 1437 N N . ALA A 1 182 ? 0.754 7.816 -26.583 1.00 54.94 182 ALA A N 1
ATOM 1438 C CA . ALA A 1 182 ? 0.993 7.541 -27.997 1.00 54.94 182 ALA A CA 1
ATOM 1439 C C . ALA A 1 182 ? 2.328 6.802 -28.188 1.00 54.94 182 ALA A C 1
ATOM 1441 O O . ALA A 1 182 ? 3.371 7.257 -27.723 1.00 54.94 182 ALA A O 1
ATOM 1442 N N . SER A 1 183 ? 2.294 5.662 -28.884 1.00 59.53 183 SER A N 1
ATOM 1443 C CA . SER A 1 183 ? 3.430 4.750 -29.011 1.00 59.53 183 SER A CA 1
ATOM 1444 C C . SER A 1 183 ? 4.630 5.398 -29.713 1.00 59.53 183 SER A C 1
ATOM 1446 O O . SER A 1 183 ? 4.652 5.505 -30.938 1.00 59.53 183 SER A O 1
ATOM 1448 N N . GLN A 1 184 ? 5.670 5.741 -28.955 1.00 65.94 184 GLN A N 1
ATOM 1449 C CA . GLN A 1 184 ? 6.999 6.078 -29.483 1.00 65.94 184 GLN A CA 1
ATOM 1450 C C . GLN A 1 184 ? 7.899 4.840 -29.662 1.00 65.94 184 GLN A C 1
ATOM 1452 O O . GLN A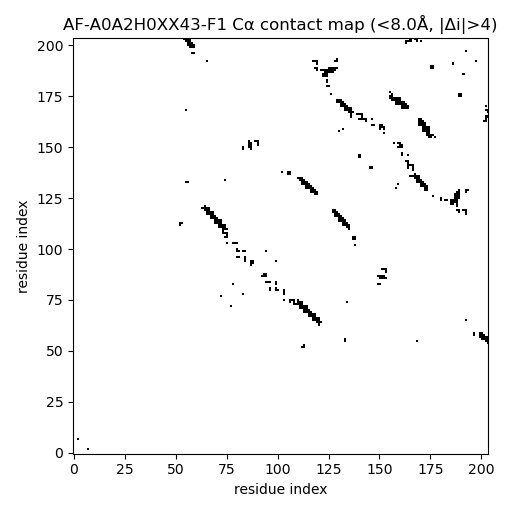 1 184 ? 9.113 4.957 -29.793 1.00 65.94 184 GLN A O 1
ATOM 1457 N N . GLY A 1 185 ? 7.324 3.631 -29.632 1.00 77.12 185 GLY A N 1
ATOM 1458 C CA . GLY A 1 185 ? 8.070 2.368 -29.718 1.00 77.12 185 GLY A CA 1
ATOM 1459 C C . GLY A 1 185 ? 8.828 1.983 -28.440 1.00 77.12 185 GLY A C 1
ATOM 1460 O O . GLY A 1 185 ? 9.485 0.946 -28.418 1.00 77.12 185 GLY A O 1
ATOM 1461 N N . LEU A 1 186 ? 8.720 2.777 -27.370 1.00 83.44 186 LEU A N 1
ATOM 1462 C CA . LEU A 1 186 ? 9.286 2.478 -26.054 1.00 83.44 186 LEU A CA 1
ATOM 1463 C C . LEU A 1 186 ? 8.260 1.762 -25.157 1.00 83.44 186 LEU A C 1
ATOM 1465 O O . LEU A 1 186 ? 7.060 2.005 -25.285 1.00 83.44 186 LEU A O 1
ATOM 1469 N N . PRO A 1 187 ? 8.692 0.896 -24.221 1.00 86.50 187 PRO A N 1
ATOM 1470 C CA . PRO A 1 187 ? 7.777 0.252 -23.282 1.00 86.50 187 PRO A CA 1
ATOM 1471 C C . PRO A 1 187 ? 7.159 1.266 -22.308 1.00 86.50 187 PRO A C 1
ATOM 1473 O O . PRO A 1 187 ? 7.733 2.323 -22.050 1.00 86.50 187 PRO A O 1
ATOM 1476 N N . LEU A 1 188 ? 6.017 0.920 -21.710 1.00 88.06 188 LEU A N 1
ATOM 1477 C CA . LEU A 1 188 ? 5.428 1.656 -20.587 1.00 88.06 188 LEU A CA 1
ATOM 1478 C C . LEU A 1 188 ? 6.049 1.151 -19.279 1.00 88.06 188 LEU A C 1
ATOM 1480 O O . LEU A 1 188 ? 5.772 0.034 -18.841 1.00 88.06 188 LEU A O 1
ATOM 1484 N N . GLY A 1 189 ? 6.920 1.953 -18.659 1.00 89.12 189 GLY A N 1
ATOM 1485 C CA . GLY A 1 189 ? 7.770 1.503 -17.546 1.00 89.12 189 GLY A CA 1
ATOM 1486 C C . GLY A 1 189 ? 6.973 0.941 -16.365 1.00 89.12 189 GLY A C 1
ATOM 1487 O O . GLY A 1 189 ? 7.284 -0.133 -15.851 1.00 89.12 189 GLY A O 1
ATOM 1488 N N . ARG A 1 190 ? 5.888 1.621 -15.979 1.00 89.50 190 ARG A N 1
ATOM 1489 C CA . ARG A 1 190 ? 4.955 1.155 -14.944 1.00 89.50 190 ARG A CA 1
ATOM 1490 C C . ARG A 1 190 ? 4.305 -0.179 -15.303 1.00 89.50 190 ARG A C 1
ATOM 1492 O O . ARG A 1 190 ? 4.198 -1.037 -14.434 1.00 89.50 190 ARG A O 1
ATOM 1499 N N . GLU A 1 191 ? 3.887 -0.385 -16.549 1.00 89.75 191 GLU A N 1
ATOM 1500 C CA . GLU A 1 191 ? 3.249 -1.642 -16.963 1.00 89.75 191 GLU A CA 1
ATOM 1501 C C . GLU A 1 191 ? 4.226 -2.813 -16.909 1.00 89.75 191 GLU A C 1
ATOM 1503 O O . GLU A 1 191 ? 3.869 -3.886 -16.425 1.00 89.75 191 GLU A O 1
ATOM 1508 N N . VAL A 1 192 ? 5.483 -2.588 -17.306 1.00 91.62 192 VAL A N 1
ATOM 1509 C CA . VAL A 1 192 ? 6.556 -3.579 -17.152 1.00 91.62 192 VAL A CA 1
ATOM 1510 C C . VAL A 1 192 ? 6.747 -3.942 -15.678 1.00 91.62 192 VAL A C 1
ATOM 1512 O O . VAL A 1 192 ? 6.834 -5.125 -15.341 1.00 91.62 192 VAL A O 1
ATOM 1515 N N . LEU A 1 193 ? 6.765 -2.945 -14.784 1.00 93.06 193 LEU A N 1
ATOM 1516 C CA . LEU A 1 193 ? 6.857 -3.190 -13.343 1.00 93.06 193 LEU A CA 1
ATOM 1517 C C . LEU A 1 193 ? 5.668 -3.991 -12.827 1.00 93.06 193 LEU A C 1
ATOM 1519 O O . LEU A 1 193 ? 5.875 -4.984 -12.138 1.00 93.06 193 LEU A O 1
ATOM 1523 N N . VAL A 1 194 ? 4.442 -3.590 -13.163 1.00 92.12 194 VAL A N 1
ATOM 1524 C CA . VAL A 1 194 ? 3.222 -4.276 -12.721 1.00 92.12 194 VAL A CA 1
ATOM 1525 C C . VAL A 1 194 ? 3.222 -5.720 -13.216 1.00 92.12 194 VAL A C 1
ATOM 1527 O O . VAL A 1 194 ? 3.006 -6.629 -12.418 1.00 92.12 194 VAL A O 1
ATOM 1530 N N . ALA A 1 195 ? 3.513 -5.955 -14.496 1.00 91.81 195 ALA A N 1
ATOM 1531 C CA . ALA A 1 195 ? 3.541 -7.293 -15.080 1.00 91.81 195 ALA A CA 1
ATOM 1532 C C . ALA A 1 195 ? 4.568 -8.206 -14.394 1.00 91.81 195 ALA A C 1
ATOM 1534 O O . ALA A 1 195 ? 4.277 -9.372 -14.128 1.00 91.81 195 ALA A O 1
ATOM 1535 N N . PHE A 1 196 ? 5.750 -7.676 -14.065 1.00 93.12 196 PHE A N 1
ATOM 1536 C CA . PHE A 1 196 ? 6.792 -8.439 -13.384 1.00 93.12 196 PHE A CA 1
ATOM 1537 C C . PHE A 1 196 ? 6.490 -8.656 -11.895 1.00 93.12 196 PHE A C 1
ATOM 1539 O O . PHE A 1 196 ? 6.594 -9.773 -11.392 1.00 93.12 196 PHE A O 1
ATOM 1546 N N . LEU A 1 197 ? 6.132 -7.596 -11.171 1.00 94.12 197 LEU A N 1
ATOM 1547 C CA . LEU A 1 197 ? 6.049 -7.611 -9.714 1.00 94.12 197 LEU A CA 1
ATOM 1548 C C . LEU A 1 197 ? 4.735 -8.200 -9.203 1.00 94.12 197 LEU A C 1
ATOM 1550 O O . LEU A 1 197 ? 4.776 -8.970 -8.243 1.00 94.12 197 LEU A O 1
ATOM 1554 N N . LYS A 1 198 ? 3.587 -7.886 -9.827 1.00 92.44 198 LYS A N 1
ATOM 1555 C CA . LYS A 1 198 ? 2.248 -8.314 -9.377 1.00 92.44 198 LYS A CA 1
ATOM 1556 C C . LYS A 1 198 ? 2.153 -9.814 -9.044 1.00 92.44 198 LYS A C 1
ATOM 1558 O O . LYS A 1 198 ? 1.666 -10.115 -7.957 1.00 92.44 198 LYS A O 1
ATOM 1563 N N . PRO A 1 199 ? 2.655 -10.760 -9.869 1.00 93.12 199 PRO A N 1
ATOM 1564 C CA . PRO A 1 199 ? 2.593 -12.190 -9.534 1.00 93.12 199 PRO A CA 1
ATOM 1565 C C . PRO A 1 199 ? 3.544 -12.617 -8.402 1.00 93.12 199 PRO A C 1
ATOM 1567 O O . PRO A 1 199 ? 3.414 -13.717 -7.869 1.00 93.12 199 PRO A O 1
ATOM 1570 N N . THR A 1 200 ? 4.516 -11.780 -8.040 1.00 93.69 200 THR A N 1
ATOM 1571 C CA . THR A 1 200 ? 5.562 -12.112 -7.058 1.00 93.69 200 THR A CA 1
ATOM 1572 C C . THR A 1 200 ? 5.300 -11.514 -5.682 1.00 93.69 200 THR A C 1
ATOM 1574 O O . THR A 1 200 ? 5.888 -11.973 -4.702 1.00 93.69 200 THR A O 1
ATOM 1577 N N . ILE A 1 201 ? 4.433 -10.501 -5.604 1.00 93.88 201 ILE A N 1
ATOM 1578 C CA . ILE A 1 201 ? 4.180 -9.774 -4.367 1.00 93.88 201 ILE A CA 1
ATOM 1579 C C . ILE A 1 201 ? 3.311 -10.589 -3.421 1.00 93.88 201 ILE A C 1
ATOM 1581 O O . ILE A 1 201 ? 2.234 -11.057 -3.788 1.00 93.88 201 ILE A O 1
ATOM 1585 N N . LYS A 1 202 ? 3.757 -10.694 -2.170 1.00 94.50 202 LYS A N 1
ATOM 1586 C CA . LYS A 1 202 ? 2.991 -11.297 -1.077 1.00 94.50 202 LYS A CA 1
ATOM 1587 C C . LYS A 1 202 ? 3.181 -10.496 0.202 1.00 94.50 202 LYS A C 1
ATOM 1589 O O . LYS A 1 202 ? 4.301 -10.070 0.495 1.00 94.50 202 LYS A O 1
ATOM 1594 N N . LEU A 1 203 ? 2.103 -10.355 0.967 1.00 94.38 203 LEU A N 1
ATOM 1595 C CA . LEU A 1 203 ? 2.175 -9.925 2.361 1.00 94.38 203 LEU A CA 1
ATOM 1596 C C . LEU A 1 203 ? 2.680 -11.084 3.228 1.00 94.38 203 LEU A C 1
ATOM 1598 O O . LEU A 1 203 ? 2.283 -12.229 2.990 1.00 94.38 203 LEU A O 1
ATOM 1602 N N . ARG A 1 204 ? 3.549 -10.790 4.197 1.00 84.94 204 ARG A N 1
ATOM 1603 C CA . ARG A 1 204 ? 4.013 -11.769 5.192 1.00 84.94 204 ARG A CA 1
ATOM 1604 C C . ARG A 1 204 ? 3.165 -11.761 6.464 1.00 84.94 204 ARG A C 1
ATOM 1606 O O 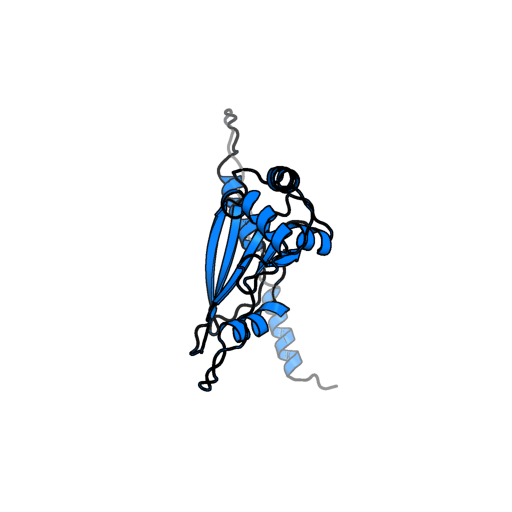. ARG A 1 204 ? 2.493 -10.743 6.752 1.00 84.94 204 ARG A O 1
#

Organism: NCBI:txid2014293

pLDDT: mean 79.03, std 20.35, range [33.78, 97.94]

Secondary structure (DSSP, 8-state):
-PPPHHHHHHHHHHHHGGG----------------------SHHHHHHHHHHHHTTEE----TTTEEEEEEEEEHHHH--HHHHHHHHHHTT----HHHHHHHHTTS-TT-EEEEEEEEE-S--BS--EEEEEEEE-TT---SHHHHHHHH----SS-S-EEEEE-SSEEEEEPPPP-S-----S--BHHHHHHHHHTTT-EE-

Sequence (204 aa):
MRIPAFLRQLILLLLVFALGYSLASSGSGFFDLLHKSKPATSSDNLLADQLSLADSLSYAKRDELFTVITKRFKVVQKFTAAELWQRNQKCGGDRQLAYFKQLLTAFSPTDDGIEYRFVFKGDCQGGRDWSITVVPNKIGYTNFGNFQNDFDLCDINGETYPYLLSKNYLAFCSAPTSGLEASQGLPLGREVLVAFLKPTIKLR

Solvent-accessible surface area (backbone atoms only — not comparable to full-atom values): 12385 Å² total; per-residue (Å²): 136,84,82,60,75,70,62,60,58,55,58,58,58,58,57,64,71,73,74,79,84,86,88,82,86,88,88,84,88,81,84,89,82,84,88,78,95,71,90,90,82,68,68,69,59,54,53,50,55,53,51,53,58,66,53,36,61,43,62,76,86,52,77,83,53,36,49,77,48,77,45,78,46,44,46,71,78,76,54,52,33,66,60,47,28,53,33,31,49,74,58,72,47,85,73,52,56,68,54,36,48,59,57,53,64,49,56,51,89,79,42,59,24,42,35,42,35,36,35,43,65,66,83,48,41,80,58,39,53,48,40,38,36,38,34,66,29,62,81,59,59,88,46,65,68,61,51,30,72,70,45,46,65,74,64,72,79,46,67,57,34,68,69,48,76,39,82,56,30,35,31,20,26,38,50,70,77,90,77,80,69,79,84,81,85,51,52,48,25,26,58,54,48,48,68,63,42,60,86,44,52,41,74,92